Protein AF-A0A2R6NZJ2-F1 (afdb_monomer_lite)

Secondary structure (DSSP, 8-state):
----PPPPSSPPS-HHHHHHHHHHHHHHHHHHHHTS---S--TTTSHHHHHHHHHHHHHH-TT-----------GGG--PPPP-SGGG--TTTSHHHHHHHHHHHHHHS--SS--HHHHHHHHHHHHHHHHHHHHHHH----GGG-SSSSSHHHHHHHHHHHHHHHHHHHT-GGG---TT-HHHHHHHHHT-HHHHHHHHHHHHHHHHHHHHHHHHTS-HHHHTT--S----BTTB---STTTS---

Sequence (247 aa):
MARYLPHPSDLPSDLQAVRRELQDALVAGVERVHRHPSSKPGVYVRGTGALLMDWKLADLSSELKISPSTPSVNRAQFSLLEPSTSGRISFLETDVGTATLIIVEGLRSRSENVPEKAVALREQAAKVLRSALRVAINEEGKEEECEVLYGRAGLLYALLLLHAKVAAVSTDPTKGNVEDDPLVNAVIQLCSERHIDSLVHDIISRGKAGAQRYAHNLSAQERDITPPLMWSWHGKRYLGAAHGFGE

Radius of gyration: 21.33 Å; chains: 1; bounding box: 44×55×60 Å

Structure (mmCIF, N/CA/C/O backbone):
data_AF-A0A2R6NZJ2-F1
#
_entry.id   AF-A0A2R6NZJ2-F1
#
loop_
_atom_site.group_PDB
_atom_site.id
_atom_site.type_symbol
_atom_site.label_atom_id
_atom_site.label_alt_id
_atom_site.label_comp_id
_atom_site.label_asym_id
_atom_site.label_entity_id
_atom_site.label_seq_id
_atom_site.pdbx_PDB_ins_code
_atom_site.Cartn_x
_atom_site.Cartn_y
_atom_site.Cartn_z
_atom_site.occupancy
_atom_site.B_iso_or_equiv
_atom_site.auth_seq_id
_atom_site.auth_comp_id
_atom_site.auth_asym_id
_atom_site.auth_atom_id
_atom_site.pdbx_PDB_model_num
ATOM 1 N N . MET A 1 1 ? 7.960 -36.280 -8.667 1.00 40.44 1 MET A N 1
ATOM 2 C CA . MET A 1 1 ? 6.943 -35.655 -7.791 1.00 40.44 1 MET A CA 1
ATOM 3 C C . MET A 1 1 ? 6.239 -34.578 -8.603 1.00 40.44 1 MET A C 1
ATOM 5 O O . MET A 1 1 ? 6.874 -33.590 -8.950 1.00 40.44 1 MET A O 1
ATOM 9 N N . ALA A 1 2 ? 5.004 -34.834 -9.034 1.00 36.22 2 ALA A N 1
ATOM 10 C CA . ALA A 1 2 ? 4.275 -33.957 -9.949 1.00 36.22 2 ALA A CA 1
ATOM 11 C C . ALA A 1 2 ? 3.837 -32.663 -9.238 1.00 36.22 2 ALA A C 1
ATOM 13 O O . ALA A 1 2 ? 3.263 -32.719 -8.156 1.00 36.22 2 ALA A O 1
ATOM 14 N N . ARG A 1 3 ? 4.137 -31.506 -9.844 1.00 47.84 3 ARG A N 1
ATOM 15 C CA . ARG A 1 3 ? 3.820 -30.149 -9.352 1.00 47.84 3 ARG A CA 1
ATOM 16 C C . ARG A 1 3 ? 2.443 -29.651 -9.818 1.00 47.84 3 ARG A C 1
ATOM 18 O O . ARG A 1 3 ? 2.280 -28.463 -10.067 1.00 47.84 3 ARG A O 1
ATOM 25 N N . TYR A 1 4 ? 1.475 -30.541 -9.994 1.00 45.81 4 TYR A N 1
ATOM 26 C CA . TYR A 1 4 ? 0.144 -30.155 -10.455 1.00 45.81 4 TYR A CA 1
ATOM 27 C C . TYR A 1 4 ? -0.895 -30.647 -9.458 1.00 45.81 4 TYR A C 1
ATOM 29 O O . TYR A 1 4 ? -0.958 -31.839 -9.160 1.00 45.81 4 TYR A O 1
ATOM 37 N N . LEU A 1 5 ? -1.676 -29.705 -8.926 1.00 46.78 5 LEU A N 1
ATOM 38 C CA . LEU A 1 5 ? -2.913 -30.010 -8.220 1.00 46.78 5 LEU A CA 1
ATOM 39 C C . LEU A 1 5 ? -3.899 -30.534 -9.277 1.00 46.78 5 LEU A C 1
ATOM 41 O O . LEU A 1 5 ? -4.150 -29.824 -10.253 1.00 46.78 5 LEU A O 1
ATOM 45 N N . PRO A 1 6 ? -4.408 -31.771 -9.158 1.00 52.66 6 PRO A N 1
ATOM 46 C CA . PRO A 1 6 ? -5.414 -32.269 -10.083 1.00 52.66 6 PRO A CA 1
ATOM 47 C C . PRO A 1 6 ? -6.679 -31.416 -9.948 1.00 52.66 6 PRO A C 1
ATOM 49 O O . PRO A 1 6 ? -7.234 -31.293 -8.857 1.00 52.66 6 PRO A O 1
ATOM 52 N N . HIS A 1 7 ? -7.126 -30.825 -11.054 1.00 54.62 7 HIS A N 1
ATOM 53 C CA . HIS A 1 7 ? -8.427 -30.172 -11.124 1.00 54.62 7 HIS A CA 1
ATOM 54 C C . HIS A 1 7 ? -9.469 -31.213 -11.554 1.00 54.62 7 HIS A C 1
ATOM 56 O O . HIS A 1 7 ? -9.316 -31.783 -12.637 1.00 54.62 7 HIS A O 1
ATOM 62 N N . PRO A 1 8 ? -10.501 -31.500 -10.740 1.00 61.62 8 PRO A N 1
ATOM 63 C CA . PRO A 1 8 ? -11.632 -32.289 -11.208 1.00 61.62 8 PRO A CA 1
ATOM 64 C C . PRO A 1 8 ? -12.312 -31.558 -12.376 1.00 61.62 8 PRO A C 1
ATOM 66 O O . PRO A 1 8 ? -12.478 -30.340 -12.347 1.00 61.62 8 PRO A O 1
ATOM 69 N N . SER A 1 9 ? -12.656 -32.310 -13.421 1.00 62.75 9 SER A N 1
ATOM 70 C CA . SER A 1 9 ? -13.264 -31.804 -14.659 1.00 62.75 9 SER A CA 1
ATOM 71 C C . SER A 1 9 ? -14.752 -31.469 -14.525 1.00 62.75 9 SER A C 1
ATOM 73 O O . SER A 1 9 ? -15.298 -30.800 -15.399 1.00 62.75 9 SER A O 1
ATOM 75 N N . ASP A 1 10 ? -15.390 -31.889 -13.433 1.00 72.19 10 ASP A N 1
ATOM 76 C CA . ASP A 1 10 ? -16.809 -31.657 -13.189 1.00 72.19 10 ASP A CA 1
ATOM 77 C C . ASP A 1 10 ? -16.999 -30.475 -12.234 1.00 72.19 10 ASP A C 1
ATOM 79 O O . ASP A 1 10 ? -16.415 -30.421 -11.148 1.00 72.19 10 ASP A O 1
ATOM 83 N N . LEU A 1 11 ? -17.826 -29.509 -12.647 1.00 65.81 11 LEU A N 1
ATOM 84 C CA . LEU A 1 11 ? -18.222 -28.393 -11.793 1.00 65.81 11 LEU A CA 1
ATOM 85 C C . LEU A 1 11 ? -18.989 -28.934 -10.574 1.00 65.81 11 LEU A C 1
ATOM 87 O O . LEU A 1 11 ? -19.851 -29.801 -10.741 1.00 65.81 11 LEU A O 1
ATOM 91 N N . PRO A 1 12 ? -18.733 -28.422 -9.357 1.00 72.94 12 PRO A N 1
ATOM 92 C CA . PRO A 1 12 ? -19.439 -28.881 -8.171 1.00 72.94 12 PRO A CA 1
ATOM 93 C C . PRO A 1 12 ? -20.952 -28.700 -8.323 1.00 72.94 12 PRO A C 1
ATOM 95 O O . PRO A 1 12 ? -21.432 -27.589 -8.548 1.00 72.94 12 PRO A O 1
ATOM 98 N N . SER A 1 13 ? -21.710 -29.785 -8.171 1.00 79.62 13 SER A N 1
ATOM 99 C CA . SER A 1 13 ? -23.173 -29.757 -8.266 1.00 79.62 13 SER A CA 1
ATOM 100 C C . SER A 1 13 ? -23.842 -29.146 -7.029 1.00 79.62 13 SER A C 1
ATOM 102 O O . SER A 1 13 ? -24.976 -28.683 -7.114 1.00 79.62 13 SER A O 1
ATOM 104 N N . ASP A 1 14 ? -23.149 -29.127 -5.884 1.00 88.75 14 ASP A N 1
ATOM 105 C CA . ASP A 1 14 ? -23.625 -28.535 -4.631 1.00 88.75 14 ASP A CA 1
ATOM 106 C C . ASP A 1 14 ? -22.759 -27.330 -4.228 1.00 88.75 14 ASP A C 1
ATOM 108 O O . ASP A 1 14 ? -21.752 -27.443 -3.525 1.00 88.75 14 ASP A O 1
ATOM 112 N N . LEU A 1 15 ? -23.185 -26.142 -4.656 1.00 89.81 15 LEU A N 1
ATOM 113 C CA . LEU A 1 15 ? -22.531 -24.881 -4.299 1.00 89.81 15 LEU A CA 1
ATOM 114 C C . LEU A 1 15 ? -22.597 -24.578 -2.793 1.00 89.81 15 LEU A C 1
ATOM 116 O O . LEU A 1 15 ? -21.747 -23.845 -2.288 1.00 89.81 15 LEU A O 1
ATOM 120 N N . GLN A 1 16 ? -23.573 -25.128 -2.058 1.00 88.81 16 GLN A N 1
ATOM 121 C CA . GLN A 1 16 ? -23.653 -24.946 -0.606 1.00 88.81 16 GLN A CA 1
ATOM 122 C C . GLN A 1 16 ? -22.608 -25.795 0.116 1.00 88.81 16 GLN A C 1
ATOM 124 O O . GLN A 1 16 ? -22.000 -25.317 1.073 1.00 88.81 16 GLN A O 1
ATOM 129 N N . ALA A 1 17 ? -22.358 -27.021 -0.350 1.00 88.00 17 ALA A N 1
ATOM 130 C CA . ALA A 1 17 ? -21.251 -27.834 0.149 1.00 88.00 17 ALA A CA 1
ATOM 131 C C . ALA A 1 17 ? -19.901 -27.150 -0.098 1.00 88.00 17 ALA A C 1
ATOM 133 O O . ALA A 1 17 ? -19.152 -26.953 0.856 1.00 88.00 17 ALA A O 1
ATOM 134 N N . VAL A 1 18 ? -19.647 -26.673 -1.323 1.00 88.56 18 VAL A N 1
ATOM 135 C CA . VAL A 1 18 ? -18.414 -25.928 -1.650 1.00 88.56 18 VAL A CA 1
ATOM 136 C C . VAL A 1 18 ? -18.261 -24.686 -0.779 1.00 88.56 18 VAL A C 1
ATOM 138 O O . VAL A 1 18 ? -17.179 -24.417 -0.262 1.00 88.56 18 VAL A O 1
ATOM 141 N N . ARG A 1 19 ? -19.342 -23.922 -0.572 1.00 87.44 19 ARG A N 1
ATOM 142 C CA . ARG A 1 19 ? -19.309 -22.746 0.304 1.00 87.44 19 ARG A CA 1
ATOM 143 C C . ARG A 1 19 ? -18.901 -23.115 1.731 1.00 87.44 19 ARG A C 1
ATOM 145 O O . ARG A 1 19 ? -18.068 -22.413 2.297 1.00 87.44 19 ARG A O 1
ATOM 152 N N . ARG A 1 20 ? -19.457 -24.192 2.299 1.00 87.31 20 ARG A N 1
ATOM 153 C CA . ARG A 1 20 ? -19.086 -24.668 3.644 1.00 87.31 20 ARG A CA 1
ATOM 154 C C . ARG A 1 20 ? -17.623 -25.097 3.706 1.00 87.31 20 ARG A C 1
ATOM 156 O O . ARG A 1 20 ? -16.914 -24.647 4.593 1.00 87.31 20 ARG A O 1
ATOM 163 N N . GLU A 1 21 ? -17.149 -25.868 2.730 1.00 89.19 21 GLU A N 1
ATOM 164 C CA . GLU A 1 21 ? -15.744 -26.292 2.667 1.00 89.19 21 GLU A CA 1
ATOM 165 C C . GLU A 1 21 ? -14.781 -25.100 2.588 1.00 89.19 21 GLU A C 1
ATOM 167 O O . GLU A 1 21 ? -13.761 -25.076 3.277 1.00 89.19 21 GLU A O 1
ATOM 172 N N . LEU A 1 22 ? -15.119 -24.076 1.796 1.00 88.19 22 LEU A N 1
ATOM 173 C CA . LEU A 1 22 ? -14.339 -22.839 1.722 1.00 88.19 22 LEU A CA 1
ATOM 174 C C . LEU A 1 22 ? -14.340 -22.078 3.053 1.00 88.19 22 LEU A C 1
ATOM 176 O O . LEU A 1 22 ? -13.300 -21.556 3.454 1.00 88.19 22 LEU A O 1
ATOM 180 N N . GLN A 1 23 ? -15.482 -22.016 3.743 1.00 87.94 23 GLN A N 1
ATOM 181 C CA . GLN A 1 23 ? -15.582 -21.391 5.064 1.00 87.94 23 GLN A CA 1
ATOM 182 C C . GLN A 1 23 ? -14.753 -22.151 6.108 1.00 87.94 23 GLN A C 1
ATOM 184 O O . GLN A 1 23 ? -13.976 -21.525 6.826 1.00 87.94 23 GLN A O 1
ATOM 189 N N . ASP A 1 24 ? -14.847 -23.480 6.149 1.00 87.75 24 ASP A N 1
ATOM 190 C CA . ASP A 1 24 ? -14.086 -24.324 7.076 1.00 87.75 24 ASP A CA 1
ATOM 191 C C . ASP A 1 24 ? -12.575 -24.213 6.820 1.00 87.75 24 ASP A C 1
ATOM 193 O O . ASP A 1 24 ? -11.784 -24.047 7.754 1.00 87.75 24 ASP A O 1
ATOM 197 N N . ALA A 1 25 ? -12.160 -24.228 5.549 1.00 90.81 25 ALA A N 1
ATOM 198 C CA . ALA A 1 25 ? -10.765 -24.036 5.162 1.00 90.81 25 ALA A CA 1
ATOM 199 C C . ALA A 1 25 ? -10.244 -22.642 5.548 1.00 90.81 25 ALA A C 1
ATOM 201 O O . ALA A 1 25 ? -9.113 -22.521 6.032 1.00 90.81 25 ALA A O 1
ATOM 202 N N . LEU A 1 26 ? -11.062 -21.598 5.370 1.00 89.12 26 LEU A N 1
ATOM 203 C CA . LEU A 1 26 ? -10.735 -20.235 5.781 1.00 89.12 26 LEU A CA 1
ATOM 204 C C . LEU A 1 26 ? -10.541 -20.150 7.299 1.00 89.12 26 LEU A C 1
ATOM 206 O O . LEU A 1 26 ? -9.502 -19.665 7.743 1.00 89.12 26 LEU A O 1
ATOM 210 N N . VAL A 1 27 ? -11.487 -20.672 8.088 1.00 87.38 27 VAL A N 1
ATOM 211 C CA . VAL A 1 27 ? -11.398 -20.698 9.560 1.00 87.38 27 VAL A CA 1
ATOM 212 C C . VAL A 1 27 ? -10.136 -21.437 10.010 1.00 87.38 27 VAL A C 1
ATOM 214 O O . VAL A 1 27 ? -9.333 -20.881 10.760 1.00 87.38 27 VAL A O 1
ATOM 217 N N . ALA A 1 28 ? -9.883 -22.637 9.480 1.00 89.19 28 ALA A N 1
ATOM 218 C CA . ALA A 1 28 ? -8.696 -23.421 9.822 1.00 89.19 28 ALA A CA 1
ATOM 219 C C . ALA A 1 28 ? -7.376 -22.715 9.445 1.00 89.19 28 ALA A C 1
ATOM 221 O O . ALA A 1 28 ? -6.354 -22.866 10.129 1.00 89.19 28 ALA A O 1
ATOM 222 N N . GLY A 1 29 ? -7.373 -21.950 8.348 1.00 89.88 29 GLY A N 1
ATOM 223 C CA . GLY A 1 29 ? -6.245 -21.118 7.932 1.00 89.88 29 GLY A CA 1
ATOM 224 C C . GLY A 1 29 ? -5.974 -19.976 8.912 1.00 89.88 29 GLY A C 1
ATOM 225 O O . GLY A 1 29 ? -4.836 -19.793 9.347 1.00 89.88 29 GLY A O 1
ATOM 226 N N . VAL A 1 30 ? -7.022 -19.262 9.316 1.00 88.69 30 VAL A N 1
ATOM 227 C CA . VAL A 1 30 ? -6.955 -18.143 10.269 1.00 88.69 30 VAL A CA 1
ATOM 228 C C . VAL A 1 30 ? -6.463 -18.610 11.637 1.00 88.69 30 VAL A C 1
ATOM 230 O O . VAL A 1 30 ? -5.495 -18.064 12.168 1.00 88.69 30 VAL A O 1
ATOM 233 N N . GLU A 1 31 ? -7.023 -19.700 12.161 1.00 87.38 31 GLU A N 1
ATOM 234 C CA . GLU A 1 31 ? -6.585 -20.287 13.431 1.00 87.38 31 GLU A CA 1
ATOM 235 C C . GLU A 1 31 ? -5.111 -20.721 13.398 1.00 87.38 31 GLU A C 1
ATOM 237 O O . GLU A 1 31 ? -4.400 -20.675 14.404 1.00 87.38 31 GLU A O 1
ATOM 242 N N . ARG A 1 32 ? -4.598 -21.141 12.234 1.00 88.44 32 ARG A N 1
ATOM 243 C CA . ARG A 1 32 ? -3.173 -21.464 12.069 1.00 88.44 32 ARG A CA 1
ATOM 244 C C . ARG A 1 32 ? -2.286 -20.227 12.187 1.00 88.44 32 ARG A C 1
ATOM 246 O O . ARG A 1 32 ? -1.220 -20.330 12.797 1.00 88.44 32 ARG A O 1
ATOM 253 N N . VAL A 1 33 ? -2.715 -19.094 11.629 1.00 87.31 33 VAL A N 1
ATOM 254 C CA . VAL A 1 33 ? -2.021 -17.804 11.763 1.00 87.31 33 VAL A CA 1
ATOM 255 C C . VAL A 1 33 ? -2.038 -17.355 13.224 1.00 87.31 33 VAL A C 1
ATOM 257 O O . VAL A 1 33 ? -0.986 -17.041 13.777 1.00 87.31 33 VAL A O 1
ATOM 260 N N . HIS A 1 34 ? -3.195 -17.416 13.891 1.00 85.88 34 HIS A N 1
ATOM 261 C CA . HIS A 1 34 ? -3.324 -17.025 15.301 1.00 85.88 34 HIS A CA 1
ATOM 262 C C . HIS A 1 34 ? -2.519 -17.906 16.262 1.00 85.88 34 HIS A C 1
ATOM 264 O O . HIS A 1 34 ? -2.053 -17.406 17.283 1.00 85.88 34 HIS A O 1
ATOM 270 N N . ARG A 1 35 ? -2.280 -19.184 15.932 1.00 86.44 35 ARG A N 1
ATOM 271 C CA . ARG A 1 35 ? -1.375 -20.063 16.701 1.00 86.44 35 ARG A CA 1
ATOM 272 C C . ARG A 1 35 ? 0.098 -19.651 16.645 1.00 86.44 35 ARG A C 1
ATOM 274 O O . ARG A 1 35 ? 0.864 -20.071 17.507 1.00 86.44 35 ARG A O 1
ATOM 281 N N . HIS A 1 36 ? 0.497 -18.841 15.665 1.00 84.69 36 HIS A N 1
ATOM 282 C CA . HIS A 1 36 ? 1.879 -18.394 15.481 1.00 84.69 36 HIS A CA 1
ATOM 283 C C . HIS A 1 36 ? 1.954 -16.859 15.452 1.00 84.69 36 HIS A C 1
ATOM 285 O O . HIS A 1 36 ? 2.337 -16.276 14.433 1.00 84.69 36 HIS A O 1
ATOM 291 N N . PRO A 1 37 ? 1.577 -16.175 16.550 1.00 80.94 37 PRO A N 1
ATOM 292 C CA . PRO A 1 37 ? 1.544 -14.723 16.567 1.00 80.94 37 PRO A CA 1
ATOM 293 C C . PRO A 1 37 ? 2.961 -14.154 16.423 1.00 80.94 37 PRO A C 1
ATOM 295 O O . PRO A 1 37 ? 3.900 -14.577 17.098 1.00 80.94 37 PRO A O 1
ATOM 298 N N . SER A 1 38 ? 3.113 -13.149 15.562 1.00 81.56 38 SER A N 1
ATOM 299 C CA . SER A 1 38 ? 4.353 -12.382 15.452 1.00 81.56 38 SER A CA 1
ATOM 300 C C . SER A 1 38 ? 4.284 -11.143 16.338 1.00 81.56 38 SER A C 1
ATOM 302 O O . SER A 1 38 ? 3.411 -10.297 16.160 1.00 81.56 38 SER A O 1
ATOM 304 N N . SER A 1 39 ? 5.272 -10.975 17.218 1.00 77.56 39 SER A N 1
ATOM 305 C CA . SER A 1 39 ? 5.471 -9.741 17.990 1.00 77.56 39 SER A CA 1
ATOM 306 C C . SER A 1 39 ? 6.108 -8.609 17.177 1.00 77.56 39 SER A C 1
ATOM 308 O O . SER A 1 39 ? 6.098 -7.456 17.600 1.00 77.56 39 SER A O 1
ATOM 310 N N . LYS A 1 40 ? 6.669 -8.917 16.001 1.00 81.88 40 LYS A N 1
ATOM 311 C CA . LYS A 1 40 ? 7.300 -7.920 15.130 1.00 81.88 40 LYS A CA 1
ATOM 312 C C . LYS A 1 40 ? 6.256 -7.187 14.273 1.00 81.88 40 LYS A C 1
ATOM 314 O O . LYS A 1 40 ? 5.334 -7.846 13.779 1.00 81.88 40 LYS A O 1
ATOM 319 N N . PRO A 1 41 ? 6.427 -5.874 14.031 1.00 83.81 41 PRO A N 1
ATOM 320 C CA . PRO A 1 41 ? 5.626 -5.140 13.057 1.00 83.81 41 PRO A CA 1
ATOM 321 C C . PRO A 1 41 ? 6.006 -5.553 11.626 1.00 83.81 41 PRO A C 1
ATOM 323 O O . PRO A 1 41 ? 7.160 -5.913 11.363 1.00 83.81 41 PRO A O 1
ATOM 326 N N . GLY A 1 42 ? 5.028 -5.526 10.721 1.00 88.50 42 GLY A N 1
ATOM 327 C CA . GLY A 1 42 ? 5.166 -5.796 9.286 1.00 88.50 42 GLY A CA 1
ATOM 328 C C . GLY A 1 42 ? 3.920 -6.468 8.702 1.00 88.50 42 GLY A C 1
ATOM 329 O O . GLY A 1 42 ? 3.295 -7.314 9.349 1.00 88.50 42 GLY A O 1
ATOM 330 N N . VAL A 1 43 ? 3.555 -6.089 7.478 1.00 92.44 43 VAL A N 1
ATOM 331 C CA . VAL A 1 43 ? 2.307 -6.552 6.861 1.00 92.44 43 VAL A CA 1
ATOM 332 C C . VAL A 1 43 ? 2.488 -7.885 6.145 1.00 92.44 43 VAL A C 1
ATOM 334 O O . VAL A 1 43 ? 1.643 -8.759 6.286 1.00 92.44 43 VAL A O 1
ATOM 337 N N . TYR A 1 44 ? 3.590 -8.078 5.421 1.00 90.81 44 TYR A N 1
ATOM 338 C CA . TYR A 1 44 ? 3.747 -9.236 4.540 1.00 90.81 44 TYR A CA 1
ATOM 339 C C . TYR A 1 44 ? 3.767 -10.586 5.279 1.00 90.81 44 TYR A C 1
ATOM 341 O O . TYR A 1 44 ? 3.076 -11.520 4.886 1.00 90.81 44 TYR A O 1
ATOM 349 N N . VAL A 1 45 ? 4.532 -10.690 6.372 1.00 85.31 45 VAL A N 1
ATOM 350 C CA . VAL A 1 45 ? 4.717 -11.956 7.121 1.00 85.31 45 VAL A CA 1
ATOM 351 C C . VAL A 1 45 ? 4.654 -11.793 8.641 1.00 85.31 45 VAL A C 1
ATOM 353 O O . VAL A 1 45 ? 5.108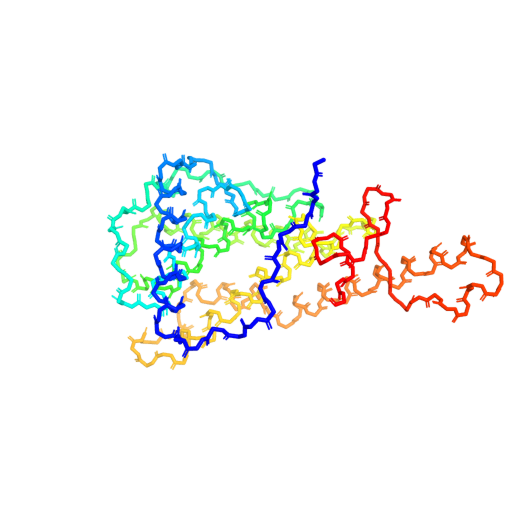 -12.667 9.378 1.00 85.31 45 VAL A O 1
ATOM 356 N N . ARG A 1 46 ? 4.175 -10.649 9.147 1.00 86.19 46 ARG A N 1
ATOM 357 C CA . ARG A 1 46 ? 4.286 -10.309 10.577 1.00 86.19 46 ARG A CA 1
ATOM 358 C C . ARG A 1 46 ? 2.965 -9.828 11.182 1.00 86.19 46 ARG A C 1
ATOM 360 O O . ARG A 1 46 ? 1.893 -10.012 10.610 1.00 86.19 46 ARG A O 1
ATOM 367 N N . GLY A 1 47 ? 3.031 -9.278 12.397 1.00 83.62 47 GLY A N 1
ATOM 368 C CA . GLY A 1 47 ? 1.868 -9.096 13.268 1.00 83.62 47 GLY A CA 1
ATOM 369 C C . GLY A 1 47 ? 0.812 -8.144 12.708 1.00 83.62 47 GLY A C 1
ATOM 370 O O . GLY A 1 47 ? -0.378 -8.358 12.926 1.00 83.62 47 GLY A O 1
ATOM 371 N N . THR A 1 48 ? 1.205 -7.125 11.939 1.00 87.62 48 THR A N 1
ATOM 372 C CA . THR A 1 48 ? 0.233 -6.224 11.304 1.00 87.62 48 THR A CA 1
ATOM 373 C C . THR A 1 48 ? -0.472 -6.843 10.099 1.00 87.62 48 THR A C 1
ATOM 375 O O . THR A 1 48 ? -1.597 -6.447 9.803 1.00 87.62 48 THR A O 1
ATOM 378 N N . GLY A 1 49 ? 0.115 -7.859 9.461 1.00 90.19 49 GLY A N 1
ATOM 379 C CA . GLY A 1 49 ? -0.564 -8.673 8.449 1.00 90.19 49 GLY A CA 1
ATOM 380 C C . GLY A 1 49 ? -1.724 -9.476 9.029 1.00 90.19 49 GLY A C 1
ATOM 381 O O . GLY A 1 49 ? -2.825 -9.455 8.482 1.00 90.19 49 GLY A O 1
ATOM 382 N N . ALA A 1 50 ? -1.503 -10.109 10.185 1.00 87.62 50 ALA A N 1
ATOM 383 C CA . ALA A 1 50 ? -2.555 -10.827 10.908 1.00 87.62 50 ALA A CA 1
ATOM 384 C C . ALA A 1 50 ? -3.703 -9.888 11.319 1.00 87.62 50 ALA A C 1
ATOM 386 O O . ALA A 1 50 ? -4.867 -10.221 11.137 1.00 87.62 50 ALA A O 1
ATOM 387 N N . LEU A 1 51 ? -3.382 -8.670 11.767 1.00 85.25 51 LEU A N 1
ATOM 388 C CA . LEU A 1 51 ? -4.395 -7.658 12.067 1.00 85.25 51 LEU A CA 1
ATOM 389 C C . LEU A 1 51 ? -5.237 -7.276 10.838 1.00 85.25 51 LEU A C 1
ATOM 391 O O . LEU A 1 51 ? -6.459 -7.175 10.929 1.00 85.25 51 LEU A O 1
ATOM 395 N N . LEU A 1 52 ? -4.592 -7.045 9.691 1.00 89.50 52 LEU A N 1
ATOM 396 C CA . LEU A 1 52 ? -5.299 -6.722 8.452 1.00 89.50 52 LEU A CA 1
ATOM 397 C C . LEU A 1 52 ? -6.205 -7.881 8.011 1.00 89.50 52 LEU A C 1
ATOM 399 O O . LEU A 1 52 ? -7.327 -7.636 7.571 1.00 89.50 52 LEU A O 1
ATOM 403 N N . MET A 1 53 ? -5.735 -9.123 8.150 1.00 89.88 53 MET A N 1
ATOM 404 C CA . MET A 1 53 ? -6.535 -10.324 7.907 1.00 89.88 53 MET A CA 1
ATOM 405 C C . MET A 1 53 ? -7.786 -10.334 8.797 1.00 89.88 53 MET A C 1
ATOM 407 O O . MET A 1 53 ? -8.890 -10.459 8.272 1.00 89.88 53 MET A O 1
ATOM 411 N N . ASP A 1 54 ? -7.635 -10.114 10.106 1.00 85.69 54 ASP A N 1
ATOM 412 C CA . ASP A 1 54 ? -8.754 -10.091 11.058 1.00 85.69 54 ASP A CA 1
ATOM 413 C C . ASP A 1 54 ? -9.793 -9.018 10.705 1.00 85.69 54 ASP A C 1
ATOM 415 O O . ASP A 1 54 ? -10.996 -9.277 10.728 1.00 85.69 54 ASP A O 1
ATOM 419 N N . TRP A 1 55 ? -9.352 -7.822 10.300 1.00 85.81 55 TRP A N 1
ATOM 420 C CA . TRP A 1 55 ? -10.263 -6.773 9.833 1.00 85.81 55 TRP A CA 1
ATOM 421 C C . TRP A 1 55 ? -11.035 -7.174 8.582 1.00 85.81 55 TRP A C 1
ATOM 423 O O . TRP A 1 55 ? -12.231 -6.911 8.490 1.00 85.81 55 TRP A O 1
ATOM 433 N N . LYS A 1 56 ? -10.369 -7.809 7.614 1.00 87.25 56 LYS A N 1
ATOM 434 C CA . LYS A 1 56 ? -11.027 -8.262 6.384 1.00 87.25 56 LYS A CA 1
ATOM 435 C C . LYS A 1 56 ? -12.039 -9.364 6.655 1.00 87.25 56 LYS A C 1
ATOM 437 O O . LYS A 1 56 ? -13.089 -9.372 6.027 1.00 87.25 56 LYS A O 1
ATOM 442 N N . LEU A 1 57 ? -11.756 -10.250 7.603 1.00 85.38 57 LEU A N 1
ATOM 443 C CA . LEU A 1 57 ? -12.689 -11.294 8.019 1.00 85.38 57 LEU A CA 1
ATOM 444 C C . LEU A 1 57 ? -13.915 -10.707 8.715 1.00 85.38 57 LEU A C 1
ATOM 446 O O . LEU A 1 57 ? -15.034 -11.094 8.386 1.00 85.38 57 LEU A O 1
ATOM 450 N N . ALA A 1 58 ? -13.710 -9.729 9.602 1.00 80.88 58 ALA A N 1
ATOM 451 C CA . ALA A 1 58 ? -14.800 -9.013 10.256 1.00 80.88 58 ALA A CA 1
ATOM 452 C C . ALA A 1 58 ? -15.706 -8.278 9.250 1.00 80.88 58 ALA A C 1
ATOM 454 O O . ALA A 1 58 ? -16.919 -8.249 9.437 1.00 80.88 58 ALA A O 1
ATOM 455 N N . ASP A 1 59 ? -15.132 -7.724 8.175 1.00 79.50 59 ASP A N 1
ATOM 456 C CA . ASP A 1 59 ? -15.891 -7.059 7.108 1.00 79.50 59 ASP A CA 1
ATOM 457 C C . ASP A 1 59 ? -16.629 -8.073 6.183 1.00 79.50 59 ASP A C 1
ATOM 459 O O . ASP A 1 59 ? -17.612 -7.704 5.544 1.00 79.50 59 ASP A O 1
ATOM 463 N N . LEU A 1 60 ? -16.175 -9.335 6.079 1.00 78.75 60 LEU A N 1
ATOM 464 C CA . LEU A 1 60 ? -16.700 -10.327 5.120 1.00 78.75 60 LEU A CA 1
ATOM 465 C C . LEU A 1 60 ? -17.935 -11.095 5.602 1.00 78.75 60 LEU A C 1
ATOM 467 O O . LEU A 1 60 ? -18.798 -11.410 4.783 1.00 78.75 60 LEU A O 1
ATOM 471 N N . SER A 1 61 ? -18.025 -11.456 6.884 1.00 68.00 61 SER A N 1
ATOM 472 C CA . SER A 1 61 ? -19.226 -12.114 7.411 1.00 68.00 61 SER A CA 1
ATOM 473 C C . SER A 1 61 ? -19.230 -12.176 8.934 1.00 68.00 61 SER A C 1
ATOM 475 O O . SER A 1 61 ? -18.302 -12.702 9.545 1.00 68.00 61 SER A O 1
ATOM 477 N N . SER A 1 62 ? -20.338 -11.745 9.540 1.00 66.00 62 SER A N 1
ATOM 478 C CA . SER A 1 62 ? -20.645 -11.992 10.953 1.00 66.00 62 SER A CA 1
ATOM 479 C C . SER A 1 62 ? -20.965 -13.464 11.256 1.00 66.00 62 SER A C 1
ATOM 481 O O . SER A 1 62 ? -21.011 -13.852 12.421 1.00 66.00 62 SER A O 1
ATOM 483 N N . GLU A 1 63 ? -21.184 -14.292 10.227 1.00 65.94 63 GLU A N 1
ATOM 484 C CA . GLU A 1 63 ? -21.500 -15.723 10.351 1.00 65.94 63 GLU A CA 1
ATOM 485 C C . GLU A 1 63 ? -20.249 -16.596 10.510 1.00 65.94 63 GLU A C 1
ATOM 487 O O . GLU A 1 63 ? -20.355 -17.751 10.934 1.00 65.94 63 GLU A O 1
ATOM 492 N N . LEU A 1 64 ? -19.063 -16.074 10.173 1.00 68.38 64 LEU A N 1
ATOM 493 C CA . LEU A 1 64 ? -17.810 -16.782 10.408 1.00 68.38 64 LEU A CA 1
ATOM 494 C C . LEU A 1 64 ? -17.576 -16.848 11.919 1.00 68.38 64 LEU A C 1
ATOM 496 O O . LEU A 1 64 ? -17.169 -15.873 12.546 1.00 68.38 64 LEU A O 1
ATOM 500 N N . LYS A 1 65 ? -17.825 -18.024 12.505 1.00 65.38 65 LYS A N 1
ATOM 501 C CA . LYS A 1 65 ? -17.532 -18.344 13.911 1.00 65.38 65 LYS A CA 1
ATOM 502 C C . LYS A 1 65 ? -16.026 -18.502 14.130 1.00 65.38 65 LYS A C 1
ATOM 504 O O . LYS A 1 65 ? -15.554 -19.549 14.561 1.00 65.38 65 LYS A O 1
ATOM 509 N N . ILE A 1 66 ? -15.260 -17.472 13.800 1.00 64.25 66 ILE A N 1
ATOM 510 C CA . ILE A 1 66 ? -13.855 -17.395 14.170 1.00 64.25 66 ILE A CA 1
ATOM 511 C C . ILE A 1 66 ? -13.854 -17.062 15.656 1.00 64.25 66 ILE A C 1
ATOM 513 O O . ILE A 1 66 ? -14.447 -16.063 16.072 1.00 64.25 66 ILE A O 1
ATOM 517 N N . SER A 1 67 ? -13.246 -17.928 16.470 1.00 56.16 67 SER A N 1
ATOM 518 C CA . SER A 1 67 ? -13.070 -17.624 17.889 1.00 56.16 67 SER A CA 1
ATOM 519 C C . SER A 1 67 ? -12.420 -16.244 17.999 1.00 56.16 67 SER A C 1
ATOM 521 O O . SER A 1 67 ? -11.447 -15.998 17.285 1.00 56.16 67 SER A O 1
ATOM 523 N N . PRO A 1 68 ? -12.921 -15.333 18.849 1.00 52.06 68 PRO A N 1
ATOM 524 C CA . PRO A 1 68 ? -12.290 -14.043 19.067 1.00 52.06 68 PRO A CA 1
ATOM 525 C C . PRO A 1 68 ? -10.989 -14.261 19.847 1.00 52.06 68 PRO A C 1
ATOM 527 O O . PRO A 1 68 ? -10.875 -13.920 21.020 1.00 52.06 68 PRO A O 1
ATOM 530 N N . SER A 1 69 ? -9.977 -14.848 19.212 1.00 48.75 69 SER A N 1
ATOM 531 C CA . SER A 1 69 ? -8.597 -14.649 19.610 1.00 48.75 69 SER A CA 1
ATOM 532 C C . SER A 1 69 ? -8.281 -13.214 19.238 1.00 48.75 69 SER A C 1
ATOM 534 O O . SER A 1 69 ? -7.852 -12.917 18.129 1.00 48.75 69 SER A O 1
ATOM 536 N N . THR A 1 70 ? -8.562 -12.307 20.175 1.00 46.81 70 THR A N 1
ATOM 537 C CA . THR A 1 70 ? -8.019 -10.949 20.181 1.00 46.81 70 THR A CA 1
ATOM 538 C C . THR A 1 70 ? -6.583 -11.006 19.670 1.00 46.81 70 THR A C 1
ATOM 540 O O . THR A 1 70 ? -5.772 -11.695 20.303 1.00 46.81 70 THR A O 1
ATOM 543 N N . PRO A 1 71 ? -6.237 -10.335 18.558 1.00 51.09 71 PRO A N 1
ATOM 5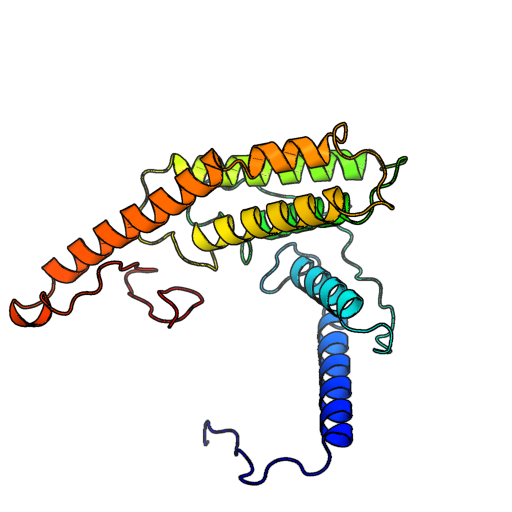44 C CA . PRO A 1 71 ? -4.860 -10.312 18.117 1.00 51.09 71 PRO A CA 1
ATOM 545 C C . PRO A 1 71 ? -4.044 -9.676 19.242 1.00 51.09 71 PRO A C 1
ATOM 547 O O . PRO A 1 71 ? -4.191 -8.497 19.562 1.00 51.09 71 PRO A O 1
ATOM 550 N N . SER A 1 72 ? -3.176 -10.486 19.847 1.00 49.69 72 SER A N 1
ATOM 551 C CA . SER A 1 72 ? -2.233 -10.175 20.931 1.00 49.69 72 SER A CA 1
ATOM 552 C C . SER A 1 72 ? -1.132 -9.197 20.510 1.00 49.69 72 SER A C 1
ATOM 554 O O . SER A 1 72 ? -0.103 -9.051 21.172 1.00 49.69 72 SER A O 1
ATOM 556 N N . VAL A 1 73 ? -1.344 -8.503 19.395 1.00 59.06 73 VAL A N 1
ATOM 557 C CA . VAL A 1 73 ? -0.447 -7.494 18.880 1.00 59.06 73 VAL A CA 1
ATOM 558 C C . VAL A 1 73 ? -0.639 -6.246 19.728 1.00 59.06 73 VAL A C 1
ATOM 560 O O . VAL A 1 73 ? -1.476 -5.389 19.443 1.00 59.06 73 VAL A O 1
ATOM 563 N N . ASN A 1 74 ? 0.145 -6.148 20.800 1.00 65.00 74 ASN A N 1
ATOM 564 C CA . ASN A 1 74 ? 0.245 -4.935 21.594 1.00 65.00 74 ASN A CA 1
ATOM 565 C C . ASN A 1 74 ? 0.951 -3.848 20.770 1.00 65.00 74 ASN A C 1
ATOM 567 O O . ASN A 1 74 ? 2.165 -3.660 20.839 1.00 65.00 74 ASN A O 1
ATOM 571 N N . ARG A 1 75 ? 0.165 -3.130 19.963 1.00 67.50 75 ARG A N 1
ATOM 572 C CA . ARG A 1 75 ? 0.649 -2.123 19.004 1.00 67.50 75 ARG A CA 1
ATOM 573 C C . ARG A 1 75 ? 1.393 -0.972 19.678 1.00 67.50 75 ARG A C 1
ATOM 575 O O . ARG A 1 75 ? 2.218 -0.333 19.040 1.00 67.50 75 ARG A O 1
ATOM 582 N N . ALA A 1 76 ? 1.146 -0.737 20.969 1.00 62.34 76 ALA A N 1
ATOM 583 C CA . ALA A 1 76 ? 1.857 0.268 21.756 1.00 62.34 76 ALA A CA 1
ATOM 584 C C . ALA A 1 76 ? 3.354 -0.052 21.944 1.00 62.34 76 ALA A C 1
ATOM 586 O O . ALA A 1 76 ? 4.100 0.802 22.410 1.00 62.34 76 ALA A O 1
ATOM 587 N N . GLN A 1 77 ? 3.797 -1.265 21.594 1.00 68.75 77 GLN A N 1
ATOM 588 C CA . GLN A 1 77 ? 5.206 -1.667 21.610 1.00 68.75 77 GLN A CA 1
ATOM 589 C C . GLN A 1 77 ? 5.894 -1.519 20.247 1.00 68.75 77 GLN A C 1
ATOM 591 O O . GLN A 1 77 ? 7.087 -1.796 20.131 1.00 68.75 77 GLN A O 1
ATOM 596 N N . PHE A 1 78 ? 5.172 -1.111 19.201 1.00 78.44 78 PHE A N 1
ATOM 597 C CA . PHE A 1 78 ? 5.771 -0.944 17.885 1.00 78.44 78 PHE A CA 1
ATOM 598 C C . PHE A 1 78 ? 6.677 0.282 17.851 1.00 78.44 78 PHE A C 1
ATOM 600 O O . PHE A 1 78 ? 6.235 1.410 18.044 1.00 78.44 78 PHE A O 1
ATOM 607 N N . SER A 1 79 ? 7.953 0.044 17.560 1.00 83.56 79 SER A N 1
ATOM 608 C CA . SER A 1 79 ? 8.882 1.093 17.162 1.00 83.56 79 SER A CA 1
ATOM 609 C C . SER A 1 79 ? 8.804 1.228 15.647 1.00 83.56 79 SER A C 1
ATOM 611 O O . SER A 1 79 ? 9.138 0.282 14.935 1.00 83.56 79 SER A O 1
ATOM 613 N N . LEU A 1 80 ? 8.304 2.368 15.172 1.00 89.62 80 LEU A N 1
ATOM 614 C CA . LEU A 1 80 ? 8.277 2.682 13.749 1.00 89.62 80 LEU A CA 1
ATOM 615 C C . LEU A 1 80 ? 9.529 3.468 13.372 1.00 89.62 80 LEU A C 1
ATOM 617 O O . LEU A 1 80 ? 9.832 4.493 13.995 1.00 89.62 80 LEU A O 1
ATOM 621 N N . LEU A 1 81 ? 10.215 3.012 12.332 1.00 91.38 81 LEU A N 1
ATOM 622 C CA . LEU A 1 81 ? 11.388 3.656 11.772 1.00 91.38 81 LEU A CA 1
ATOM 623 C C . LEU A 1 81 ? 11.007 4.438 10.519 1.00 91.38 81 LEU A C 1
ATOM 625 O O . LEU A 1 81 ? 10.269 3.973 9.649 1.00 91.38 81 LEU A O 1
ATOM 629 N N . GLU A 1 82 ? 11.529 5.655 10.421 1.00 93.06 82 GLU A N 1
ATOM 630 C CA . GLU A 1 82 ? 11.388 6.445 9.206 1.00 93.06 82 GLU A CA 1
ATOM 631 C C . GLU A 1 82 ? 12.272 5.858 8.100 1.00 93.06 82 GLU A C 1
ATOM 633 O O . GLU A 1 82 ? 13.432 5.515 8.355 1.00 93.06 82 GLU A O 1
ATOM 638 N N . PRO A 1 83 ? 11.761 5.753 6.865 1.00 91.19 83 PRO A N 1
ATOM 639 C CA . PRO A 1 83 ? 12.566 5.274 5.758 1.00 91.19 83 PRO A CA 1
ATOM 640 C C . PRO A 1 83 ? 13.654 6.289 5.408 1.00 91.19 83 PRO A C 1
ATOM 642 O O . PRO A 1 83 ? 13.423 7.500 5.381 1.00 91.19 83 PRO A O 1
ATOM 645 N N . SER A 1 84 ? 14.841 5.771 5.107 1.00 86.62 84 SER A N 1
ATOM 646 C CA . SER A 1 84 ? 16.001 6.549 4.664 1.00 86.62 84 SER A CA 1
ATOM 647 C C . SER A 1 84 ? 16.321 6.385 3.177 1.00 86.62 84 SER A C 1
ATOM 649 O O . SER A 1 84 ? 17.168 7.111 2.674 1.00 86.62 84 SER A O 1
ATOM 651 N N . THR A 1 85 ? 15.678 5.431 2.494 1.00 87.00 85 THR A N 1
ATOM 652 C CA . THR A 1 85 ? 15.929 5.079 1.084 1.00 87.00 85 THR A CA 1
ATOM 653 C C . THR A 1 85 ? 14.629 4.696 0.385 1.00 87.00 85 THR A C 1
ATOM 655 O O . THR A 1 85 ? 13.710 4.166 1.024 1.00 87.00 85 THR A O 1
ATOM 658 N N . SER A 1 86 ? 14.544 4.927 -0.925 1.00 82.75 86 SER A N 1
ATOM 659 C CA . SER A 1 86 ? 13.325 4.698 -1.701 1.00 82.75 86 SER A CA 1
ATOM 660 C C . SER A 1 86 ? 13.038 3.226 -2.014 1.00 82.75 86 SER A C 1
ATOM 662 O O . SER A 1 86 ? 11.935 2.896 -2.437 1.00 82.75 86 SER A O 1
ATOM 664 N N . GLY A 1 87 ? 13.960 2.319 -1.678 1.00 84.12 87 GLY A N 1
ATOM 665 C CA . GLY A 1 87 ? 13.743 0.869 -1.634 1.00 84.12 87 GLY A CA 1
ATOM 666 C C . GLY A 1 87 ? 13.183 0.354 -0.300 1.00 84.12 87 GLY A C 1
ATOM 667 O O . GLY A 1 87 ? 13.212 -0.848 -0.046 1.00 84.12 87 GLY A O 1
ATOM 668 N N . ARG A 1 88 ? 12.743 1.233 0.611 1.00 90.38 88 ARG A N 1
ATOM 669 C CA . ARG A 1 88 ? 12.176 0.862 1.923 1.00 90.38 88 ARG A CA 1
ATOM 670 C C . ARG A 1 88 ? 10.912 1.657 2.262 1.00 90.38 88 ARG A C 1
ATOM 672 O O . ARG A 1 88 ? 10.668 1.976 3.421 1.00 90.38 88 ARG A O 1
ATOM 679 N N . ILE A 1 89 ? 10.060 1.911 1.273 1.00 94.81 89 ILE A N 1
ATOM 680 C CA . ILE A 1 89 ? 8.864 2.766 1.410 1.00 94.81 89 ILE A CA 1
ATOM 681 C C . ILE A 1 89 ? 7.531 2.053 1.132 1.00 94.81 89 ILE A C 1
ATOM 683 O O . ILE A 1 89 ? 6.490 2.699 1.134 1.00 94.81 89 ILE A O 1
ATOM 687 N N . SER A 1 90 ? 7.528 0.743 0.898 1.00 95.50 90 SER A N 1
ATOM 688 C CA . SER A 1 90 ? 6.297 0.010 0.581 1.00 95.50 90 SER A CA 1
ATOM 689 C C . SER A 1 90 ? 5.440 -0.370 1.793 1.00 95.50 90 SER A C 1
ATOM 691 O O . SER A 1 90 ? 5.927 -0.697 2.872 1.00 95.50 90 SER A O 1
ATOM 693 N N . PHE A 1 91 ? 4.131 -0.452 1.561 1.00 97.25 91 PHE A N 1
ATOM 694 C CA . PHE A 1 91 ? 3.158 -1.040 2.470 1.00 97.25 91 PHE A CA 1
ATOM 695 C C . PHE A 1 91 ? 3.485 -2.464 2.965 1.00 97.25 91 PHE A C 1
ATOM 697 O O . PHE A 1 91 ? 3.164 -2.790 4.102 1.00 97.25 91 PHE A O 1
ATOM 704 N N . LEU A 1 92 ? 4.063 -3.357 2.158 1.00 94.56 92 LEU A N 1
ATOM 705 C CA . LEU A 1 92 ? 4.111 -4.780 2.532 1.00 94.56 92 LEU A CA 1
ATOM 706 C C . LEU A 1 92 ? 5.269 -5.119 3.481 1.00 94.56 92 LEU A C 1
ATOM 708 O O . LEU A 1 92 ? 5.047 -5.724 4.536 1.00 94.56 92 LEU A O 1
ATOM 712 N N . GLU A 1 93 ? 6.490 -4.722 3.127 1.00 92.62 93 GLU A N 1
ATOM 713 C CA . GLU A 1 93 ? 7.717 -5.156 3.817 1.00 92.62 93 GLU A CA 1
ATOM 714 C C . GLU A 1 93 ? 8.405 -4.056 4.639 1.00 92.62 93 GLU A C 1
ATOM 716 O O . GLU A 1 93 ? 9.555 -4.208 5.066 1.00 92.62 93 GLU A O 1
ATOM 721 N N . THR A 1 94 ? 7.736 -2.922 4.861 1.00 93.31 94 THR A N 1
ATOM 722 C CA . THR A 1 94 ? 8.325 -1.776 5.569 1.00 93.31 94 THR A CA 1
ATOM 723 C C . THR A 1 94 ? 7.378 -1.213 6.626 1.00 93.31 94 THR A C 1
ATOM 725 O O . THR A 1 94 ? 6.209 -1.600 6.731 1.00 93.31 94 THR A O 1
ATOM 728 N N . ASP A 1 95 ? 7.889 -0.293 7.445 1.00 94.81 95 ASP A N 1
ATOM 729 C CA . ASP A 1 95 ? 7.100 0.353 8.494 1.00 94.81 95 ASP A CA 1
ATOM 730 C C . ASP A 1 95 ? 5.985 1.247 7.940 1.00 94.81 95 ASP A C 1
ATOM 732 O O . ASP A 1 95 ? 5.062 1.581 8.683 1.00 94.81 95 ASP A O 1
ATOM 736 N N . VAL A 1 96 ? 5.995 1.549 6.634 1.00 96.88 96 VAL A N 1
ATOM 737 C CA . VAL A 1 96 ? 4.887 2.220 5.940 1.00 96.88 96 VAL A CA 1
ATOM 738 C C . VAL A 1 96 ? 3.590 1.434 6.101 1.00 96.88 96 VAL A C 1
ATOM 740 O O . VAL A 1 96 ? 2.574 2.026 6.446 1.00 96.88 96 VAL A O 1
ATOM 743 N N . GLY A 1 97 ? 3.611 0.107 5.964 1.00 96.12 97 GLY A N 1
ATOM 744 C CA . GLY A 1 97 ? 2.408 -0.709 6.149 1.00 96.12 97 GLY A CA 1
ATOM 745 C C . GLY A 1 97 ? 1.828 -0.640 7.549 1.00 96.12 97 GLY A C 1
ATOM 746 O O . GLY A 1 97 ? 0.633 -0.418 7.745 1.00 96.12 97 GLY A O 1
ATOM 747 N N . THR A 1 98 ? 2.700 -0.800 8.542 1.00 94.69 98 THR A N 1
ATOM 748 C CA . THR A 1 98 ? 2.325 -0.714 9.956 1.00 94.69 98 THR A CA 1
ATOM 749 C C . THR A 1 98 ? 1.788 0.681 10.286 1.00 94.69 98 THR A C 1
ATOM 751 O O . THR A 1 98 ? 0.731 0.790 10.908 1.00 94.69 98 THR A O 1
ATOM 754 N N . ALA A 1 99 ? 2.460 1.738 9.821 1.00 95.81 99 ALA A N 1
ATOM 755 C CA . ALA A 1 99 ? 2.025 3.121 9.984 1.00 95.81 99 ALA A CA 1
ATOM 756 C C . ALA A 1 99 ? 0.650 3.371 9.341 1.00 95.81 99 ALA A C 1
ATOM 758 O O . ALA A 1 99 ? -0.246 3.921 9.984 1.00 95.81 99 ALA A O 1
ATOM 759 N N . THR A 1 100 ? 0.439 2.901 8.110 1.00 97.25 100 THR A N 1
ATOM 760 C CA . THR A 1 100 ? -0.851 2.991 7.421 1.00 97.25 100 THR A CA 1
ATOM 761 C C . THR A 1 100 ? -1.958 2.323 8.224 1.00 97.25 100 THR A C 1
ATOM 763 O O . THR A 1 100 ? -3.000 2.936 8.444 1.00 97.25 100 THR A O 1
ATOM 766 N N . LEU A 1 101 ? -1.747 1.099 8.715 1.00 94.19 101 LEU A N 1
ATOM 767 C CA . LEU A 1 101 ? -2.775 0.385 9.475 1.00 94.19 101 LEU A CA 1
ATOM 768 C C . LEU A 1 101 ? -3.068 1.054 10.827 1.00 94.19 101 LEU A C 1
ATOM 770 O O . LEU A 1 101 ? -4.225 1.114 11.230 1.00 94.19 101 LEU A O 1
ATOM 774 N N . ILE A 1 102 ? -2.072 1.639 11.500 1.00 92.88 102 ILE A N 1
ATOM 775 C CA . ILE A 1 102 ? -2.298 2.445 12.714 1.00 92.88 102 ILE A CA 1
ATOM 776 C C . ILE A 1 102 ? -3.251 3.616 12.433 1.00 92.88 102 ILE A C 1
ATOM 778 O O . ILE A 1 102 ? -4.173 3.862 13.214 1.00 92.88 102 ILE A O 1
ATOM 782 N N . ILE A 1 103 ? -3.056 4.320 11.315 1.00 94.44 103 ILE A N 1
ATOM 783 C CA . ILE A 1 103 ? -3.926 5.432 10.914 1.00 94.44 103 ILE A CA 1
ATOM 784 C C . ILE A 1 103 ? -5.317 4.925 10.524 1.00 94.44 103 ILE A C 1
ATOM 786 O O . ILE A 1 103 ? -6.309 5.490 10.979 1.00 94.44 103 ILE A O 1
ATOM 790 N N . VAL A 1 104 ? -5.409 3.838 9.747 1.00 93.19 104 VAL A N 1
ATOM 791 C CA . VAL A 1 104 ? -6.693 3.219 9.374 1.00 93.19 104 VAL A CA 1
ATOM 792 C C . VAL A 1 104 ? -7.506 2.853 10.614 1.00 93.19 104 VAL A C 1
ATOM 794 O O . VAL A 1 104 ? -8.699 3.140 10.656 1.00 93.19 104 VAL A O 1
ATOM 797 N N . GLU A 1 105 ? -6.884 2.278 11.644 1.00 89.75 105 GLU A N 1
ATOM 798 C CA . GLU A 1 105 ? -7.576 2.003 12.907 1.00 89.75 105 GLU A CA 1
ATOM 799 C C . GLU A 1 105 ? -8.075 3.291 13.570 1.00 89.75 105 GLU A C 1
ATOM 801 O O . GLU A 1 105 ? -9.201 3.342 14.058 1.00 89.75 105 GLU A O 1
ATOM 806 N N . GLY A 1 106 ? -7.257 4.347 13.579 1.00 89.56 106 GLY A N 1
ATOM 807 C CA . GLY A 1 106 ? -7.665 5.645 14.115 1.00 89.56 106 GLY A CA 1
ATOM 808 C C . GLY A 1 106 ? -8.915 6.202 13.431 1.00 89.56 106 GLY A C 1
ATOM 809 O O . GLY A 1 106 ? -9.809 6.697 14.113 1.00 89.56 106 GLY A O 1
ATOM 810 N N . LEU A 1 107 ? -9.014 6.032 12.111 1.00 89.38 107 LEU A N 1
ATOM 811 C CA . LEU A 1 107 ? -10.191 6.397 11.318 1.00 89.38 107 LEU A CA 1
ATOM 812 C C . LEU A 1 107 ? -11.398 5.469 11.586 1.00 89.38 107 LEU A C 1
ATOM 814 O O . LEU A 1 107 ? -12.552 5.905 11.545 1.00 89.38 107 LEU A O 1
ATOM 818 N N . ARG A 1 108 ? -11.165 4.182 11.887 1.00 85.25 108 ARG A N 1
ATOM 819 C CA . ARG A 1 108 ? -12.226 3.212 12.223 1.00 85.25 108 ARG A CA 1
ATOM 820 C C . ARG A 1 108 ? -12.821 3.465 13.607 1.00 85.25 108 ARG A C 1
ATOM 822 O O . ARG A 1 108 ? -14.041 3.532 13.724 1.00 85.25 108 ARG A O 1
ATOM 829 N N . SER A 1 109 ? -11.984 3.658 14.618 1.00 80.06 109 SER A N 1
ATOM 830 C CA . SER A 1 109 ? -12.370 3.655 16.035 1.00 80.06 109 SER A CA 1
ATOM 831 C C . SER A 1 109 ? -12.521 5.060 16.626 1.00 80.06 109 SER A C 1
ATOM 833 O O . SER A 1 109 ? -12.161 5.250 17.787 1.00 80.06 109 SER A O 1
ATOM 835 N N . ARG A 1 110 ? -12.987 6.044 15.831 1.00 73.25 110 ARG A N 1
ATOM 836 C CA . ARG A 1 110 ? -13.174 7.451 16.249 1.00 73.25 110 ARG A CA 1
ATOM 837 C C . ARG A 1 110 ? -13.811 7.491 17.643 1.00 73.25 110 ARG A C 1
ATOM 839 O O . ARG A 1 110 ? -14.965 7.120 17.816 1.00 73.25 110 ARG A O 1
ATOM 846 N N . SER A 1 111 ? -13.002 7.864 18.627 1.00 72.12 111 SER A N 1
ATOM 847 C CA . SER A 1 111 ? -13.351 7.935 20.042 1.00 72.12 111 SER A CA 1
ATOM 848 C C . SER A 1 111 ? -12.966 9.325 20.505 1.00 72.12 111 SER A C 1
ATOM 850 O O . SER A 1 111 ? -11.864 9.773 20.198 1.00 72.12 111 SER A O 1
ATOM 852 N N . GLU A 1 112 ? -13.846 9.994 21.242 1.00 70.19 112 GLU A N 1
ATOM 853 C CA . GLU A 1 112 ? -13.556 11.307 21.829 1.00 70.19 112 GLU A CA 1
ATOM 854 C C . GLU A 1 112 ? -12.462 11.209 22.906 1.00 70.19 112 GLU A C 1
ATOM 856 O O . GLU A 1 112 ? -11.686 12.138 23.103 1.00 70.19 112 GLU A O 1
ATOM 861 N N . ASN A 1 113 ? -12.326 10.037 23.537 1.00 79.81 113 ASN A N 1
ATOM 862 C CA . ASN A 1 113 ? -11.336 9.759 24.574 1.00 79.81 113 ASN A CA 1
ATOM 863 C C . ASN A 1 113 ? -10.223 8.856 24.031 1.00 79.81 113 ASN A C 1
ATOM 865 O O . ASN A 1 113 ? -10.113 7.678 24.386 1.00 79.81 113 ASN A O 1
ATOM 869 N N . VAL A 1 114 ? -9.403 9.397 23.127 1.00 82.00 114 VAL A N 1
ATOM 870 C CA . VAL A 1 114 ? -8.210 8.698 22.630 1.00 82.00 114 VAL A CA 1
ATOM 871 C C . VAL A 1 114 ? -7.107 8.765 23.693 1.00 82.00 114 VAL A C 1
ATOM 873 O O . VAL A 1 114 ? -6.717 9.862 24.086 1.00 82.00 114 VAL A O 1
ATOM 876 N N . PRO A 1 115 ? -6.540 7.628 24.135 1.00 86.44 115 PRO A N 1
ATOM 877 C CA . PRO A 1 115 ? -5.388 7.647 25.029 1.00 86.44 115 PRO A CA 1
ATOM 878 C C . PRO A 1 115 ? -4.208 8.404 24.406 1.00 86.44 115 PRO A C 1
ATOM 880 O O . PRO A 1 115 ? -3.897 8.195 23.234 1.00 86.44 115 PRO A O 1
ATOM 883 N N . GLU A 1 116 ? -3.485 9.195 25.198 1.00 87.19 116 GLU A N 1
ATOM 884 C CA . GLU A 1 116 ? -2.323 9.985 24.748 1.00 87.19 116 GLU A CA 1
ATOM 885 C C . GLU A 1 116 ? -1.296 9.141 23.970 1.00 87.19 116 GLU A C 1
ATOM 887 O O . GLU A 1 116 ? -0.827 9.526 22.902 1.00 87.19 116 GLU A O 1
ATOM 892 N N . LYS A 1 117 ? -1.030 7.912 24.434 1.00 86.88 117 LYS A N 1
ATOM 893 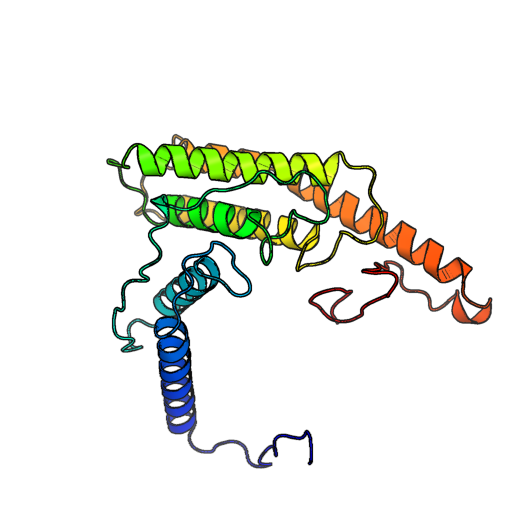C CA . LYS A 1 117 ? -0.143 6.960 23.741 1.00 86.88 117 LYS A CA 1
ATOM 894 C C . LYS A 1 117 ? -0.613 6.619 22.324 1.00 86.88 117 LYS A C 1
ATOM 896 O O . LYS A 1 117 ? 0.212 6.415 21.439 1.00 86.88 117 LYS A O 1
ATOM 901 N N . ALA A 1 118 ? -1.923 6.530 22.105 1.00 86.75 118 ALA A N 1
ATOM 902 C CA . ALA A 1 118 ? -2.483 6.262 20.786 1.00 86.75 118 ALA A CA 1
ATOM 903 C C . ALA A 1 118 ? -2.406 7.498 19.878 1.00 86.75 118 ALA A C 1
ATOM 905 O O . ALA A 1 118 ? -2.190 7.337 18.679 1.00 86.75 118 ALA A O 1
ATOM 906 N N . VAL A 1 119 ? -2.520 8.710 20.434 1.00 88.31 119 VAL A N 1
ATOM 907 C CA . VAL A 1 119 ? -2.270 9.962 19.697 1.00 88.31 119 VAL A CA 1
ATOM 908 C C . VAL A 1 119 ? -0.811 10.022 19.239 1.00 88.31 119 VAL A C 1
ATOM 910 O O . VAL A 1 119 ? -0.561 10.099 18.039 1.00 88.31 119 VAL A O 1
ATOM 913 N N . ALA A 1 120 ? 0.144 9.845 20.157 1.00 90.00 120 ALA A N 1
ATOM 914 C CA . ALA A 1 120 ? 1.575 9.861 19.843 1.00 90.00 120 ALA A CA 1
ATOM 915 C C . ALA A 1 120 ? 1.965 8.806 18.789 1.00 90.00 120 ALA A C 1
ATOM 917 O O . ALA A 1 120 ? 2.720 9.084 17.856 1.00 90.00 120 ALA A O 1
ATOM 918 N N . LEU A 1 121 ? 1.402 7.595 18.884 1.00 90.69 121 LEU A N 1
ATOM 919 C CA . LEU A 1 121 ? 1.643 6.538 17.901 1.00 90.69 121 LEU A CA 1
ATOM 920 C C . LEU A 1 121 ? 1.100 6.902 16.506 1.00 90.69 121 LEU A C 1
ATOM 922 O O . LEU A 1 121 ? 1.744 6.606 15.499 1.00 90.69 121 LEU A O 1
ATOM 926 N N . ARG A 1 122 ? -0.064 7.562 16.424 1.00 91.75 122 ARG A N 1
ATOM 927 C CA . ARG A 1 122 ? -0.629 8.049 15.151 1.00 91.75 122 ARG A CA 1
ATOM 928 C C . ARG A 1 122 ? 0.218 9.166 14.550 1.00 91.75 122 ARG A C 1
ATOM 930 O O . ARG A 1 122 ? 0.441 9.169 13.343 1.00 91.75 122 ARG A O 1
ATOM 937 N N . GLU A 1 123 ? 0.727 10.079 15.371 1.00 92.12 123 GLU A N 1
ATOM 938 C CA . GLU A 1 123 ? 1.636 11.136 14.920 1.00 92.12 123 GLU A CA 1
ATOM 939 C C . GLU A 1 123 ? 2.944 10.561 14.369 1.00 92.12 123 GLU A C 1
ATOM 941 O O . GLU A 1 123 ? 3.396 10.969 13.293 1.00 92.12 123 GLU A O 1
ATOM 946 N N . GLN A 1 124 ? 3.517 9.566 15.055 1.00 93.38 124 GLN A N 1
ATOM 947 C CA . GLN A 1 124 ? 4.694 8.841 14.579 1.00 93.38 124 GLN A CA 1
ATOM 948 C C . GLN A 1 124 ? 4.406 8.116 13.258 1.00 93.38 124 GLN A C 1
ATOM 950 O O . GLN A 1 124 ? 5.195 8.220 12.320 1.00 93.38 124 GLN A O 1
ATOM 955 N N . ALA A 1 125 ? 3.261 7.440 13.142 1.00 95.25 125 ALA A N 1
ATOM 956 C CA . ALA A 1 125 ? 2.838 6.798 11.900 1.00 95.25 125 ALA A CA 1
ATOM 957 C C . ALA A 1 125 ? 2.700 7.806 10.745 1.00 95.25 125 ALA A C 1
ATOM 959 O O . ALA A 1 125 ? 3.219 7.583 9.651 1.00 95.25 125 ALA A O 1
ATOM 960 N N . ALA A 1 126 ? 2.079 8.961 10.991 1.00 95.56 126 ALA A N 1
ATOM 961 C CA . ALA A 1 126 ? 1.971 10.020 9.992 1.00 95.56 126 ALA A CA 1
ATOM 962 C C . ALA A 1 126 ? 3.352 10.568 9.591 1.00 95.56 126 ALA A C 1
ATOM 964 O O . ALA A 1 126 ? 3.583 10.871 8.419 1.00 95.56 126 ALA A O 1
ATOM 965 N N . LYS A 1 127 ? 4.299 10.657 10.535 1.00 95.44 127 LYS A N 1
ATOM 966 C CA . LYS A 1 127 ? 5.685 11.054 10.253 1.00 95.44 127 LYS A CA 1
ATOM 967 C C . LYS A 1 127 ? 6.389 10.060 9.329 1.00 95.44 127 LYS A C 1
ATOM 969 O O . LYS A 1 127 ? 6.995 10.491 8.355 1.00 95.44 127 LYS A O 1
ATOM 974 N N . VAL A 1 128 ? 6.248 8.757 9.579 1.00 96.94 128 VAL A N 1
ATOM 975 C CA . VAL A 1 128 ? 6.805 7.693 8.723 1.00 96.94 128 VAL A CA 1
ATOM 976 C C . VAL A 1 128 ? 6.308 7.830 7.288 1.00 96.94 128 VAL A C 1
ATOM 978 O O . VAL A 1 128 ? 7.113 7.808 6.361 1.00 96.94 128 VAL A O 1
ATOM 981 N N . LEU A 1 129 ? 5.004 8.043 7.097 1.00 97.81 129 LEU A N 1
ATOM 982 C CA . LEU A 1 129 ? 4.412 8.198 5.766 1.00 97.81 129 LEU A CA 1
ATOM 983 C C . LEU A 1 129 ? 4.868 9.480 5.060 1.00 97.81 129 LEU A C 1
ATOM 985 O O . LEU A 1 129 ? 5.187 9.443 3.873 1.00 97.81 129 LEU A O 1
ATOM 989 N N . ARG A 1 130 ? 4.963 10.606 5.781 1.00 96.25 130 ARG A N 1
ATOM 990 C CA . ARG A 1 130 ? 5.525 11.850 5.225 1.00 96.25 130 ARG A CA 1
ATOM 991 C C . ARG A 1 130 ? 6.982 11.670 4.806 1.00 96.25 130 ARG A C 1
ATOM 993 O O . ARG A 1 130 ? 7.370 12.131 3.735 1.00 96.25 130 ARG A O 1
ATOM 1000 N N . SER A 1 131 ? 7.780 10.987 5.623 1.00 95.88 131 SER A N 1
ATOM 1001 C CA . SER A 1 131 ? 9.176 10.689 5.303 1.00 95.88 131 SER A CA 1
ATOM 1002 C C . SER A 1 131 ? 9.289 9.744 4.106 1.00 95.88 131 SER A C 1
ATOM 1004 O O . SER A 1 131 ? 10.09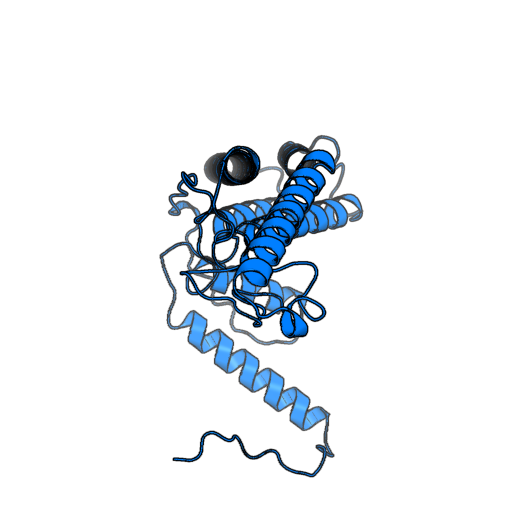8 10.013 3.222 1.00 95.88 131 SER A O 1
ATOM 1006 N N . ALA A 1 132 ? 8.431 8.724 4.007 1.00 96.25 132 ALA A N 1
ATOM 1007 C CA . ALA A 1 132 ? 8.354 7.832 2.849 1.00 96.25 132 ALA A CA 1
ATOM 1008 C C . ALA A 1 132 ? 8.053 8.593 1.556 1.00 96.25 132 ALA A C 1
ATOM 1010 O O . ALA A 1 132 ? 8.751 8.417 0.562 1.00 96.25 132 ALA A O 1
ATOM 1011 N N . LEU A 1 133 ? 7.064 9.488 1.588 1.00 95.12 133 LEU A N 1
ATOM 1012 C CA . LEU A 1 133 ? 6.696 10.318 0.445 1.00 95.12 133 LEU A CA 1
ATOM 1013 C C . LEU A 1 133 ? 7.823 11.277 0.043 1.00 95.12 133 LEU A C 1
ATOM 1015 O O . LEU A 1 133 ? 8.150 11.391 -1.136 1.00 95.12 133 LEU A O 1
ATOM 1019 N N . ARG A 1 134 ? 8.460 11.927 1.023 1.00 93.81 134 ARG A N 1
ATOM 1020 C CA . ARG A 1 134 ? 9.607 12.811 0.787 1.00 93.81 134 ARG A CA 1
ATOM 1021 C C . ARG A 1 134 ? 10.755 12.064 0.111 1.00 93.81 134 ARG A C 1
ATOM 1023 O O . ARG A 1 134 ? 11.330 12.578 -0.839 1.00 93.81 134 ARG A O 1
ATOM 1030 N N . VAL A 1 135 ? 11.083 10.873 0.604 1.00 92.50 135 VAL A N 1
ATOM 1031 C CA . VAL A 1 135 ? 12.132 10.015 0.039 1.00 92.50 135 VAL A CA 1
ATOM 1032 C C . VAL A 1 135 ? 11.749 9.560 -1.371 1.00 92.50 135 VAL A C 1
ATOM 1034 O O . VAL A 1 135 ? 12.555 9.672 -2.285 1.00 92.50 135 VAL A O 1
ATOM 1037 N N . ALA A 1 136 ? 10.500 9.143 -1.586 1.00 92.12 136 ALA A N 1
ATOM 1038 C CA . ALA A 1 136 ? 10.019 8.715 -2.897 1.00 92.12 136 ALA A CA 1
ATOM 1039 C C . ALA A 1 136 ? 10.167 9.803 -3.974 1.00 92.12 136 ALA A C 1
ATOM 1041 O O . ALA A 1 136 ? 10.617 9.498 -5.079 1.00 92.12 136 ALA A O 1
ATOM 1042 N N . ILE A 1 137 ? 9.808 11.048 -3.638 1.00 87.56 137 ILE A N 1
ATOM 1043 C CA . ILE A 1 137 ? 9.796 12.187 -4.569 1.00 87.56 137 ILE A CA 1
ATOM 1044 C C . ILE A 1 137 ? 11.192 12.793 -4.758 1.00 87.56 137 ILE A C 1
ATOM 1046 O O . ILE A 1 137 ? 11.541 13.173 -5.872 1.00 87.56 137 ILE A O 1
ATOM 1050 N N . ASN A 1 138 ? 11.985 12.913 -3.689 1.00 85.06 138 ASN A N 1
ATOM 1051 C CA . ASN A 1 138 ? 13.243 13.665 -3.733 1.00 85.06 138 ASN A CA 1
ATOM 1052 C C . ASN A 1 138 ? 14.473 12.802 -4.030 1.00 85.06 138 ASN A C 1
ATOM 1054 O O . ASN A 1 138 ? 15.527 13.352 -4.340 1.00 85.06 138 ASN A O 1
ATOM 1058 N N . GLU A 1 139 ? 14.391 11.478 -3.887 1.00 80.50 139 GLU A N 1
ATOM 1059 C CA . GLU A 1 139 ? 15.530 10.613 -4.175 1.00 80.50 139 GLU A CA 1
ATOM 1060 C C . GLU A 1 139 ? 15.697 10.426 -5.689 1.00 80.50 139 GLU A C 1
ATOM 1062 O O . GLU A 1 139 ? 14.875 9.800 -6.375 1.00 80.50 139 GLU A O 1
ATOM 1067 N N . GLU A 1 140 ? 16.811 10.948 -6.205 1.00 67.12 140 GLU A N 1
ATOM 1068 C CA . GLU A 1 140 ? 17.348 10.587 -7.514 1.00 67.12 140 GLU A CA 1
ATOM 1069 C C . GLU A 1 140 ? 17.740 9.105 -7.485 1.00 67.12 140 GLU A C 1
ATOM 1071 O O . GLU A 1 140 ? 18.840 8.714 -7.104 1.00 67.12 140 GLU A O 1
ATOM 1076 N N . GLY A 1 141 ? 16.771 8.255 -7.803 1.00 61.38 141 GLY A N 1
ATOM 1077 C CA . GLY A 1 141 ? 16.877 6.815 -7.597 1.00 61.38 141 GLY A CA 1
ATOM 1078 C C . GLY A 1 141 ? 17.017 6.036 -8.896 1.00 61.38 141 GLY A C 1
ATOM 1079 O O . GLY A 1 141 ? 16.710 6.524 -9.987 1.00 61.38 141 GLY A O 1
ATOM 1080 N N . LYS A 1 142 ? 17.388 4.767 -8.763 1.00 64.25 142 LYS A N 1
ATOM 1081 C CA . LYS A 1 142 ? 17.365 3.787 -9.852 1.00 64.25 142 LYS A CA 1
ATOM 1082 C C . LYS A 1 142 ? 15.917 3.428 -10.223 1.00 64.25 142 LYS A C 1
ATOM 1084 O O . LYS A 1 142 ? 14.970 3.684 -9.484 1.00 64.25 142 LYS A O 1
ATOM 1089 N N . GLU A 1 143 ? 15.745 2.805 -11.383 1.00 66.62 143 GLU A N 1
ATOM 1090 C CA . GLU A 1 143 ? 14.483 2.165 -11.804 1.00 66.62 143 GLU A CA 1
ATOM 1091 C C . GLU A 1 143 ? 14.019 1.071 -10.836 1.00 66.62 143 GLU A C 1
ATOM 1093 O O . GLU A 1 143 ? 12.828 0.786 -10.755 1.00 66.62 143 GLU A O 1
ATOM 1098 N N . GLU A 1 144 ? 14.963 0.515 -10.070 1.00 69.94 144 GLU A N 1
ATOM 1099 C CA . GLU A 1 144 ? 14.829 -0.711 -9.282 1.00 69.94 144 GLU A CA 1
ATOM 1100 C C . GLU A 1 144 ? 13.895 -0.639 -8.067 1.00 69.94 144 GLU A C 1
ATOM 1102 O O . GLU A 1 144 ? 13.765 -1.606 -7.324 1.00 69.94 144 GLU A O 1
ATOM 1107 N N . GLU A 1 145 ? 13.236 0.497 -7.853 1.00 84.00 145 GLU A N 1
ATOM 1108 C CA . GLU A 1 145 ? 12.562 0.829 -6.594 1.00 84.00 145 GLU A CA 1
ATOM 1109 C C . GLU A 1 145 ? 11.116 1.301 -6.818 1.00 84.00 145 GLU A C 1
ATOM 1111 O O . GLU A 1 145 ? 10.574 2.113 -6.062 1.00 84.00 145 GLU A O 1
ATOM 1116 N N . CYS A 1 146 ? 10.483 0.813 -7.888 1.00 90.44 146 CYS A N 1
ATOM 1117 C CA . CYS A 1 146 ? 9.079 1.099 -8.198 1.00 90.44 146 CYS A CA 1
ATOM 1118 C C . CYS A 1 146 ? 8.122 -0.057 -7.888 1.00 90.44 146 CYS A C 1
ATOM 1120 O O . CYS A 1 146 ? 6.920 0.137 -8.010 1.00 90.44 146 CYS A O 1
ATOM 1122 N N . GLU A 1 147 ? 8.617 -1.229 -7.488 1.00 90.19 147 GLU A N 1
ATOM 1123 C CA . GLU A 1 147 ? 7.780 -2.414 -7.289 1.00 90.19 147 GLU A CA 1
ATOM 1124 C C . GLU A 1 147 ? 6.937 -2.390 -5.998 1.00 90.19 147 GLU A C 1
ATOM 1126 O O . GLU A 1 147 ? 6.941 -1.419 -5.232 1.00 90.19 147 GLU A O 1
ATOM 1131 N N . VAL A 1 148 ? 6.130 -3.438 -5.804 1.00 92.31 148 VAL A N 1
ATOM 1132 C CA . VAL A 1 148 ? 5.069 -3.460 -4.794 1.00 92.31 148 VAL A CA 1
ATOM 1133 C C . VAL A 1 148 ? 5.586 -3.847 -3.412 1.00 92.31 148 VAL A C 1
ATOM 1135 O O . VAL A 1 148 ? 5.031 -3.354 -2.434 1.00 92.31 148 VAL A O 1
ATOM 1138 N N . LEU A 1 149 ? 6.615 -4.688 -3.261 1.00 90.88 149 LEU A N 1
ATOM 1139 C CA . LEU A 1 149 ? 7.012 -5.183 -1.933 1.00 90.88 149 LEU A CA 1
ATOM 1140 C C . LEU A 1 149 ? 7.817 -4.170 -1.113 1.00 90.88 149 LEU A C 1
ATOM 1142 O O . LEU A 1 149 ? 7.666 -4.121 0.106 1.00 90.88 149 LEU A O 1
ATOM 1146 N N . TYR A 1 150 ? 8.625 -3.340 -1.763 1.00 91.44 150 TYR A N 1
ATOM 1147 C CA . TYR A 1 150 ? 9.627 -2.456 -1.163 1.00 91.44 150 TYR A CA 1
ATOM 1148 C C . TYR A 1 150 ? 9.565 -1.012 -1.685 1.00 91.44 150 TYR A C 1
ATOM 1150 O O . TYR A 1 150 ? 9.900 -0.083 -0.943 1.00 91.44 150 TYR A O 1
ATOM 1158 N N . GLY A 1 151 ? 9.117 -0.826 -2.927 1.00 92.81 151 GLY A N 1
ATOM 1159 C CA . GLY A 1 151 ? 9.202 0.430 -3.662 1.00 92.81 151 GLY A CA 1
ATOM 1160 C C . GLY A 1 151 ? 7.946 1.305 -3.683 1.00 92.81 151 GLY A C 1
ATOM 1161 O O . GLY A 1 151 ? 7.034 1.220 -2.853 1.00 92.81 151 GLY A O 1
ATOM 1162 N N . ARG A 1 152 ? 7.938 2.204 -4.673 1.00 94.81 152 ARG A N 1
ATOM 1163 C CA . ARG A 1 152 ? 6.954 3.285 -4.848 1.00 94.81 152 ARG A CA 1
ATOM 1164 C C . ARG A 1 152 ? 5.534 2.803 -5.127 1.00 94.81 152 ARG A C 1
ATOM 1166 O O . ARG A 1 152 ? 4.606 3.441 -4.638 1.00 94.81 152 ARG A O 1
ATOM 1173 N N . ALA A 1 153 ? 5.332 1.696 -5.848 1.00 95.00 153 ALA A N 1
ATOM 1174 C CA . ALA A 1 153 ? 3.983 1.160 -6.055 1.00 95.00 153 ALA A CA 1
ATOM 1175 C C . ALA A 1 153 ? 3.355 0.700 -4.731 1.00 95.00 153 ALA A C 1
ATOM 1177 O O . ALA A 1 153 ? 2.175 0.944 -4.479 1.00 95.00 153 ALA A O 1
ATOM 1178 N N . GLY A 1 154 ? 4.159 0.116 -3.839 1.00 96.62 154 GLY A N 1
ATOM 1179 C CA . GLY A 1 154 ? 3.717 -0.221 -2.490 1.00 96.62 154 GLY A CA 1
ATOM 1180 C C . GLY A 1 154 ? 3.368 1.005 -1.640 1.00 96.62 154 GLY A C 1
ATOM 1181 O O . GLY A 1 154 ? 2.402 0.965 -0.878 1.00 96.62 154 GLY A O 1
ATOM 1182 N N . LEU A 1 155 ? 4.110 2.111 -1.783 1.00 97.44 155 LEU A N 1
ATOM 1183 C CA . LEU A 1 155 ? 3.761 3.387 -1.145 1.00 97.44 155 LEU A CA 1
ATOM 1184 C C . LEU A 1 155 ? 2.462 3.966 -1.723 1.00 97.44 155 LEU A C 1
ATOM 1186 O O . LEU A 1 155 ? 1.601 4.417 -0.971 1.00 97.44 155 LEU A O 1
ATOM 1190 N N . LEU A 1 156 ? 2.299 3.926 -3.047 1.00 97.69 156 LEU A N 1
ATOM 1191 C CA . LEU A 1 156 ? 1.092 4.399 -3.721 1.00 97.69 156 LEU A CA 1
ATOM 1192 C C . LEU A 1 156 ? -0.143 3.644 -3.219 1.00 97.69 156 LEU A C 1
ATOM 1194 O O . LEU A 1 156 ? -1.139 4.273 -2.867 1.00 97.69 156 LEU A O 1
ATOM 1198 N N . TYR A 1 157 ? -0.058 2.317 -3.092 1.00 98.00 157 TYR A N 1
ATOM 1199 C CA . TYR A 1 157 ? -1.121 1.517 -2.482 1.00 98.00 157 TYR A CA 1
ATOM 1200 C C . TYR A 1 157 ? -1.467 2.000 -1.063 1.00 98.00 157 TYR A C 1
ATOM 1202 O O . TYR A 1 157 ? -2.644 2.143 -0.730 1.00 98.00 157 TYR A O 1
ATOM 1210 N N . ALA A 1 158 ? -0.460 2.299 -0.237 1.00 98.19 158 ALA A N 1
ATOM 1211 C CA . ALA A 1 158 ? -0.666 2.800 1.120 1.00 98.19 158 ALA A CA 1
ATOM 1212 C C . ALA A 1 158 ? -1.455 4.124 1.143 1.00 98.19 158 ALA A C 1
ATOM 1214 O O . ALA A 1 158 ? -2.379 4.276 1.945 1.00 98.19 158 ALA A O 1
ATOM 1215 N N . LEU A 1 159 ? -1.116 5.062 0.251 1.00 98.19 159 LEU A N 1
ATOM 1216 C CA . LEU A 1 159 ? -1.798 6.356 0.126 1.00 98.19 159 LEU A CA 1
ATOM 1217 C C . LEU A 1 159 ? -3.231 6.195 -0.391 1.00 98.19 159 LEU A C 1
ATOM 1219 O O . LEU A 1 159 ? -4.157 6.765 0.181 1.00 98.19 159 LEU A O 1
ATOM 1223 N N . LEU A 1 160 ? -3.437 5.368 -1.419 1.00 98.12 160 LEU A N 1
ATOM 1224 C CA . LEU A 1 160 ? -4.767 5.105 -1.976 1.00 98.12 160 LEU A CA 1
ATOM 1225 C C . LEU A 1 160 ? -5.687 4.415 -0.963 1.00 98.12 160 LEU A C 1
ATOM 1227 O O . LEU A 1 160 ? -6.871 4.743 -0.877 1.00 98.12 160 LEU A O 1
ATOM 1231 N N . LEU A 1 161 ? -5.146 3.505 -0.146 1.00 97.06 161 LEU A N 1
ATOM 1232 C CA . LEU A 1 161 ? -5.888 2.885 0.949 1.00 97.06 161 LEU A CA 1
ATOM 1233 C C . LEU A 1 161 ? -6.358 3.933 1.966 1.00 97.06 161 LEU A C 1
ATOM 1235 O O . LEU A 1 161 ? -7.521 3.913 2.368 1.00 97.06 161 LEU A O 1
ATOM 1239 N N . LEU A 1 162 ? -5.480 4.850 2.377 1.00 97.25 162 LEU A N 1
ATOM 1240 C CA . LEU A 1 162 ? -5.828 5.919 3.315 1.00 97.25 162 LEU A CA 1
ATOM 1241 C C . LEU A 1 162 ? -6.859 6.885 2.729 1.00 97.25 162 LEU A C 1
ATOM 1243 O O . LEU A 1 162 ? -7.842 7.198 3.401 1.00 97.25 162 LEU A O 1
ATOM 1247 N N . HIS A 1 163 ? -6.678 7.285 1.471 1.00 96.25 163 HIS A N 1
ATOM 1248 C CA . HIS A 1 163 ? -7.621 8.127 0.743 1.00 96.25 163 HIS A CA 1
ATOM 1249 C C . HIS A 1 163 ? -9.022 7.498 0.705 1.00 96.25 163 HIS A C 1
ATOM 1251 O O . HIS A 1 163 ? -10.004 8.129 1.095 1.00 96.25 163 HIS A O 1
ATOM 1257 N N . ALA A 1 164 ? -9.115 6.214 0.344 1.00 94.94 164 ALA A N 1
ATOM 1258 C CA . ALA A 1 164 ? -10.381 5.485 0.332 1.00 94.94 164 ALA A CA 1
ATOM 1259 C C . ALA A 1 164 ? -11.023 5.392 1.727 1.00 94.94 164 ALA A C 1
ATOM 1261 O O . ALA A 1 164 ? -12.247 5.439 1.856 1.00 94.94 164 ALA A O 1
ATOM 1262 N N . LYS A 1 165 ? -10.217 5.266 2.790 1.00 93.12 165 LYS A N 1
ATOM 1263 C CA . LYS A 1 165 ? -10.730 5.229 4.167 1.00 93.12 165 LYS A CA 1
ATOM 1264 C C . LYS A 1 165 ? -11.234 6.581 4.650 1.00 93.12 165 LYS A C 1
ATOM 1266 O O . LYS A 1 165 ? -12.257 6.598 5.326 1.00 93.12 165 LYS A O 1
ATOM 1271 N N . VAL A 1 166 ? -10.582 7.683 4.286 1.00 92.44 166 VAL A N 1
ATOM 1272 C CA . VAL A 1 166 ? -11.114 9.025 4.562 1.00 92.44 166 VAL A CA 1
ATOM 1273 C C . VAL A 1 166 ? -12.429 9.237 3.826 1.00 92.44 166 VAL A C 1
ATOM 1275 O O . VAL A 1 166 ? -13.406 9.593 4.472 1.00 92.44 166 VAL A O 1
ATOM 1278 N N . ALA A 1 167 ? -12.494 8.923 2.528 1.00 91.50 167 ALA A N 1
ATOM 1279 C CA . ALA A 1 167 ? -13.727 9.053 1.753 1.00 91.50 167 ALA A CA 1
ATOM 1280 C C . ALA A 1 167 ? -14.895 8.285 2.397 1.00 91.50 167 ALA A C 1
ATOM 1282 O O . ALA A 1 167 ? -15.972 8.844 2.578 1.00 91.50 167 ALA A O 1
ATOM 1283 N N . ALA A 1 168 ? -14.658 7.039 2.826 1.00 89.75 168 ALA A N 1
ATOM 1284 C CA . ALA A 1 168 ? -15.669 6.235 3.511 1.00 89.75 168 ALA A CA 1
ATOM 1285 C C . ALA A 1 168 ? -16.140 6.863 4.836 1.00 89.75 168 ALA A C 1
ATOM 1287 O O . ALA A 1 168 ? -17.334 6.841 5.127 1.00 89.75 168 ALA A O 1
ATOM 1288 N N . VAL A 1 169 ? -15.223 7.431 5.630 1.00 88.31 169 VAL A N 1
ATOM 1289 C CA . VAL A 1 169 ? -15.561 8.109 6.894 1.00 88.31 169 VAL A CA 1
ATOM 1290 C C . VAL A 1 169 ? -16.338 9.401 6.644 1.00 88.31 169 VAL A C 1
ATOM 1292 O O . VAL A 1 169 ? -17.303 9.657 7.355 1.00 88.31 169 VAL A O 1
ATOM 1295 N N . SER A 1 170 ? -15.966 10.185 5.632 1.00 85.56 170 SER A N 1
ATOM 1296 C CA . SER A 1 170 ? -16.654 11.433 5.279 1.00 85.56 170 SER A CA 1
ATOM 1297 C C . SER A 1 170 ? -18.091 11.214 4.803 1.00 85.56 170 SER A C 1
ATOM 1299 O O . SER A 1 170 ? -18.928 12.094 4.967 1.00 85.56 170 SER A O 1
ATOM 1301 N N . THR A 1 171 ? -18.391 10.048 4.226 1.00 86.56 171 THR A N 1
ATOM 1302 C CA . THR A 1 171 ? -19.746 9.694 3.775 1.00 86.56 171 THR A CA 1
ATOM 1303 C C . THR A 1 171 ? -20.603 8.997 4.833 1.00 86.56 171 THR A C 1
ATOM 1305 O O . THR A 1 171 ? -21.781 8.754 4.583 1.00 86.56 171 THR A O 1
ATOM 1308 N N . ASP A 1 172 ? -20.037 8.632 5.986 1.00 82.62 172 ASP A N 1
ATOM 1309 C CA . ASP A 1 172 ? -20.745 7.881 7.025 1.00 82.62 172 ASP A CA 1
ATOM 1310 C C . ASP A 1 172 ? -21.481 8.841 7.983 1.00 82.62 172 ASP A C 1
ATOM 1312 O O . ASP A 1 172 ? -20.843 9.506 8.807 1.00 82.62 172 ASP A O 1
ATOM 1316 N N . PRO A 1 173 ? -22.827 8.905 7.938 1.00 73.75 173 PRO A N 1
ATOM 1317 C CA . PRO A 1 173 ? -23.603 9.842 8.749 1.00 73.75 173 PRO A CA 1
ATOM 1318 C C . PRO A 1 173 ? -23.510 9.553 10.253 1.00 73.75 173 PRO A C 1
ATOM 1320 O O . PRO A 1 173 ? -23.845 10.415 11.064 1.00 73.75 173 PRO A O 1
ATOM 1323 N N . THR A 1 174 ? -23.046 8.363 10.651 1.00 77.12 174 THR A N 1
ATOM 1324 C CA . THR A 1 174 ? -22.894 7.984 12.062 1.00 77.12 174 THR A CA 1
ATOM 1325 C C . THR A 1 174 ? -21.612 8.525 12.693 1.00 77.12 174 THR A C 1
ATOM 1327 O O . THR A 1 174 ? -21.466 8.502 13.914 1.00 77.12 174 THR A O 1
ATOM 1330 N N . LYS A 1 175 ? -20.675 9.031 11.881 1.00 71.19 175 LYS A N 1
ATOM 1331 C CA . LYS A 1 175 ? -19.333 9.416 12.328 1.00 71.19 175 LYS A CA 1
ATOM 1332 C C . LYS A 1 175 ? -19.227 10.865 12.809 1.00 71.19 175 LYS A C 1
ATOM 1334 O O . LYS A 1 175 ? -18.158 11.219 13.294 1.00 71.19 175 LYS A O 1
ATOM 1339 N N . GLY A 1 176 ? -20.285 11.677 12.743 1.00 71.81 176 GLY A N 1
ATOM 1340 C CA . GLY A 1 176 ? -20.262 13.089 13.164 1.00 71.81 176 GLY A CA 1
ATOM 1341 C C . GLY A 1 176 ? -19.422 13.987 12.243 1.00 71.81 176 GLY A C 1
ATOM 1342 O O . GLY A 1 176 ? -18.977 13.542 11.187 1.00 71.81 176 GLY A O 1
ATOM 1343 N N . ASN A 1 177 ? -19.192 15.251 12.629 1.00 74.81 177 ASN A N 1
ATOM 1344 C CA . ASN A 1 177 ? -18.414 16.184 11.803 1.00 74.81 177 ASN A CA 1
ATOM 1345 C C . ASN A 1 177 ? -16.972 15.669 11.605 1.00 74.81 177 ASN A C 1
ATOM 1347 O O . ASN A 1 177 ? -16.279 15.285 12.553 1.00 74.81 177 ASN A O 1
ATOM 1351 N N . VAL A 1 178 ? -16.539 15.602 10.349 1.00 80.12 178 VAL A N 1
ATOM 1352 C CA . VAL A 1 178 ? -15.229 15.075 9.942 1.00 80.12 178 VAL A CA 1
ATOM 1353 C C . VAL A 1 178 ? -14.257 16.210 9.603 1.00 80.12 178 VAL A C 1
ATOM 1355 O O . VAL A 1 178 ? -13.047 16.005 9.650 1.00 80.12 178 VAL A O 1
ATOM 1358 N N . GLU A 1 179 ? -14.771 17.412 9.322 1.00 76.50 179 GLU A N 1
ATOM 1359 C CA . GLU A 1 179 ? -13.988 18.550 8.819 1.00 76.50 179 GLU A CA 1
ATOM 1360 C C . GLU A 1 179 ? -12.952 19.064 9.833 1.00 76.50 179 GLU A C 1
ATOM 1362 O O . GLU A 1 179 ? -11.855 19.466 9.447 1.00 76.50 179 GLU A O 1
ATOM 1367 N N . ASP A 1 180 ? -13.242 18.960 11.132 1.00 82.81 180 ASP A N 1
ATOM 1368 C CA . ASP A 1 180 ? -12.351 19.431 12.201 1.00 82.81 180 ASP A CA 1
ATOM 1369 C C . ASP A 1 180 ? -11.449 18.330 12.790 1.00 82.81 180 ASP A C 1
ATOM 1371 O O . ASP A 1 180 ? -10.696 18.580 13.731 1.00 82.81 180 ASP A O 1
ATOM 1375 N N . ASP A 1 181 ? -11.495 17.098 12.267 1.00 87.00 181 ASP A N 1
ATOM 1376 C CA . ASP A 1 181 ? -10.713 15.985 12.812 1.00 87.00 181 ASP A CA 1
ATOM 1377 C C . ASP A 1 181 ? -9.231 16.092 12.397 1.00 87.00 181 ASP A C 1
ATOM 1379 O O . ASP A 1 181 ? -8.908 15.957 11.209 1.00 87.00 181 ASP A O 1
ATOM 1383 N N . PRO A 1 182 ? -8.289 16.284 13.346 1.00 88.69 182 PRO A N 1
ATOM 1384 C CA . PRO A 1 182 ? -6.878 16.468 13.017 1.00 88.69 182 PRO A CA 1
ATOM 1385 C C . PRO A 1 182 ? -6.266 15.268 12.290 1.00 88.69 182 PRO A C 1
ATOM 1387 O O . PRO A 1 182 ? -5.379 15.441 11.452 1.00 88.69 182 PRO A O 1
ATOM 1390 N N . LEU A 1 183 ? -6.731 14.046 12.587 1.00 90.06 183 LEU A N 1
ATOM 1391 C CA . LEU A 1 183 ? -6.243 12.844 11.919 1.00 90.06 183 LEU A CA 1
ATOM 1392 C C . LEU A 1 183 ? -6.726 12.807 10.470 1.00 90.06 183 LEU A C 1
ATOM 1394 O O . LEU A 1 183 ? -5.941 12.487 9.578 1.00 90.06 183 LEU A O 1
ATOM 1398 N N . VAL A 1 184 ? -7.992 13.150 10.229 1.00 91.69 184 VAL A N 1
ATOM 1399 C CA . VAL A 1 184 ? -8.550 13.184 8.871 1.00 91.69 184 VAL A CA 1
ATOM 1400 C C . VAL A 1 184 ? -7.849 14.248 8.038 1.00 91.69 184 VAL A C 1
ATOM 1402 O O . VAL A 1 184 ? -7.362 13.939 6.952 1.00 91.69 184 VAL A O 1
ATOM 1405 N N . ASN A 1 185 ? -7.692 15.456 8.578 1.00 92.06 185 ASN A N 1
ATOM 1406 C CA . ASN A 1 185 ? -6.992 16.548 7.905 1.00 92.06 185 ASN A CA 1
ATOM 1407 C C . ASN A 1 185 ? -5.532 16.195 7.590 1.00 92.06 185 ASN A C 1
ATOM 1409 O O . ASN A 1 185 ? -5.056 16.440 6.479 1.00 92.06 185 ASN A O 1
ATOM 1413 N N . ALA A 1 186 ? -4.836 15.533 8.521 1.00 92.50 186 ALA A N 1
ATOM 1414 C CA . ALA A 1 186 ? -3.487 15.037 8.273 1.00 92.50 186 ALA A CA 1
ATOM 1415 C C . ALA A 1 186 ? -3.447 14.025 7.117 1.00 92.50 186 ALA A C 1
ATOM 1417 O O . ALA A 1 186 ? -2.532 14.082 6.298 1.00 92.50 186 ALA A O 1
ATOM 1418 N N . VAL A 1 187 ? -4.428 13.120 7.022 1.00 94.81 187 VAL A N 1
ATOM 1419 C CA . VAL A 1 187 ? -4.506 12.132 5.935 1.00 94.81 187 VAL A CA 1
ATOM 1420 C C . VAL A 1 187 ? -4.869 12.779 4.600 1.00 94.81 187 VAL A C 1
ATOM 1422 O O . VAL A 1 187 ? -4.247 12.429 3.598 1.00 94.81 187 VAL A O 1
ATOM 1425 N N . ILE A 1 188 ? -5.799 13.739 4.575 1.00 94.69 188 ILE A N 1
ATOM 1426 C CA . ILE A 1 188 ? -6.149 14.516 3.373 1.00 94.69 188 ILE A CA 1
ATOM 1427 C C . ILE A 1 188 ? -4.906 15.214 2.820 1.00 94.69 188 ILE A C 1
ATOM 1429 O O . ILE A 1 188 ? -4.609 15.106 1.633 1.00 94.69 188 ILE A O 1
ATOM 1433 N N . GLN A 1 189 ? -4.126 15.872 3.681 1.00 94.75 189 GLN A N 1
ATOM 1434 C CA . GLN A 1 189 ? -2.883 16.517 3.265 1.00 94.75 189 GLN A CA 1
ATOM 1435 C C . GLN A 1 189 ? -1.869 15.499 2.716 1.00 94.75 189 GLN A C 1
ATOM 1437 O O . GLN A 1 189 ? -1.228 15.736 1.689 1.00 94.75 189 GLN A O 1
ATOM 1442 N N . LEU A 1 190 ? -1.717 14.355 3.391 1.00 95.00 190 LEU A N 1
ATOM 1443 C CA . LEU A 1 190 ? -0.788 13.297 2.986 1.00 95.00 190 LEU A CA 1
ATOM 1444 C C . LEU A 1 190 ? -1.163 12.715 1.618 1.00 95.00 190 LEU A C 1
ATOM 1446 O O . LEU A 1 190 ? -0.288 12.538 0.774 1.00 95.00 190 LEU A O 1
ATOM 1450 N N . CYS A 1 191 ? -2.459 12.509 1.387 1.00 96.12 191 CYS A N 1
ATOM 1451 C CA . CYS A 1 191 ? -3.029 11.923 0.176 1.00 96.12 191 CYS A CA 1
ATOM 1452 C C . CYS A 1 191 ? -3.517 12.974 -0.831 1.00 96.12 191 CYS A C 1
ATOM 1454 O O . CYS A 1 191 ? -4.373 12.661 -1.653 1.00 96.12 191 CYS A O 1
ATOM 1456 N N . SER A 1 192 ? -3.015 14.213 -0.762 1.00 95.88 192 SER A N 1
ATOM 1457 C CA . SER A 1 192 ? -3.413 15.260 -1.708 1.00 95.88 192 SER A CA 1
ATOM 1458 C C . SER A 1 192 ? -3.166 14.823 -3.156 1.00 95.88 192 SER A C 1
ATOM 1460 O O . SER A 1 192 ? -2.191 14.115 -3.430 1.00 95.88 192 SER A O 1
ATOM 1462 N N . GLU A 1 193 ? -4.009 15.284 -4.085 1.00 95.50 193 GLU A N 1
ATOM 1463 C CA . GLU A 1 193 ? -3.870 14.990 -5.521 1.00 95.50 193 GLU A CA 1
ATOM 1464 C C . GLU A 1 193 ? -2.450 15.274 -6.005 1.00 95.50 193 GLU A C 1
ATOM 1466 O O . GLU A 1 193 ? -1.816 14.414 -6.604 1.00 95.50 193 GLU A O 1
ATOM 1471 N N . ARG A 1 194 ? -1.878 16.415 -5.599 1.00 95.81 194 ARG A N 1
ATOM 1472 C CA . ARG A 1 194 ? -0.488 16.772 -5.900 1.00 95.81 194 ARG A CA 1
ATOM 1473 C C . ARG A 1 194 ? 0.506 15.677 -5.503 1.00 95.81 194 ARG A C 1
ATOM 1475 O O . ARG A 1 194 ? 1.439 15.411 -6.259 1.00 95.81 194 ARG A O 1
ATOM 1482 N N . HIS A 1 195 ? 0.373 15.086 -4.317 1.00 95.50 195 HIS A N 1
ATOM 1483 C CA . HIS A 1 195 ? 1.295 14.048 -3.851 1.00 95.50 195 HIS A CA 1
ATOM 1484 C C . HIS A 1 195 ? 1.121 12.737 -4.615 1.00 95.50 195 HIS A C 1
ATOM 1486 O O . HIS A 1 195 ? 2.120 12.135 -5.012 1.00 95.50 195 HIS A O 1
ATOM 1492 N N . ILE A 1 196 ? -0.127 12.317 -4.833 1.00 96.62 196 ILE A N 1
ATOM 1493 C CA . ILE A 1 196 ? -0.448 11.105 -5.593 1.00 96.62 196 ILE A CA 1
ATOM 1494 C C . ILE A 1 196 ? 0.044 11.257 -7.034 1.00 96.62 196 ILE A C 1
ATOM 1496 O O . ILE A 1 196 ? 0.792 10.405 -7.511 1.00 96.62 196 ILE A O 1
ATOM 1500 N N . ASP A 1 197 ? -0.278 12.374 -7.684 1.00 96.56 197 ASP A N 1
ATOM 1501 C CA . ASP A 1 197 ? 0.169 12.691 -9.036 1.00 96.56 197 ASP A CA 1
ATOM 1502 C C . ASP A 1 197 ? 1.688 12.713 -9.126 1.00 96.56 197 ASP A C 1
ATOM 1504 O O . ASP A 1 197 ? 2.243 12.093 -10.028 1.00 96.56 197 ASP A O 1
ATOM 1508 N N . SER A 1 198 ? 2.378 13.377 -8.192 1.00 94.75 198 SER A N 1
ATOM 1509 C CA . SER A 1 198 ? 3.847 13.421 -8.206 1.00 94.75 198 SER A CA 1
ATOM 1510 C C . SER A 1 198 ? 4.448 12.015 -8.137 1.00 94.75 198 SER A C 1
ATOM 1512 O O . SER A 1 198 ? 5.375 11.704 -8.883 1.00 94.75 198 SER A O 1
ATOM 1514 N N . LEU A 1 199 ? 3.898 11.146 -7.282 1.00 95.06 199 LEU A N 1
ATOM 1515 C CA . LEU A 1 199 ? 4.369 9.771 -7.132 1.00 95.06 199 LEU A CA 1
ATOM 1516 C C . LEU A 1 199 ? 4.082 8.926 -8.383 1.00 95.06 199 LEU A C 1
ATOM 1518 O O . LEU A 1 199 ? 4.953 8.187 -8.839 1.00 95.06 199 LEU A O 1
ATOM 1522 N N . VAL A 1 200 ? 2.887 9.051 -8.965 1.00 95.94 200 VAL A N 1
ATOM 1523 C CA . VAL A 1 200 ? 2.502 8.344 -10.198 1.00 95.94 200 VAL A CA 1
ATOM 1524 C C . VAL A 1 200 ? 3.372 8.785 -11.375 1.00 95.94 200 VAL A C 1
ATOM 1526 O O . VAL A 1 200 ? 3.898 7.941 -12.103 1.00 95.94 200 VAL A O 1
ATOM 1529 N N . HIS A 1 201 ? 3.576 10.093 -11.544 1.00 94.50 201 HIS A N 1
ATOM 1530 C CA . HIS A 1 201 ? 4.435 10.633 -12.595 1.00 94.50 201 HIS A CA 1
ATOM 1531 C C . HIS A 1 201 ? 5.878 10.147 -12.448 1.00 94.50 201 HIS A C 1
ATOM 1533 O O . HIS A 1 201 ? 6.495 9.787 -13.452 1.00 94.50 201 HIS A O 1
ATOM 1539 N N . ASP A 1 202 ? 6.405 10.080 -11.224 1.00 92.31 202 ASP A N 1
ATOM 1540 C CA . ASP A 1 202 ? 7.743 9.548 -10.963 1.00 92.31 202 ASP A CA 1
ATOM 1541 C C . ASP A 1 202 ? 7.849 8.053 -11.330 1.00 92.31 202 ASP A C 1
ATOM 1543 O O . ASP A 1 202 ? 8.765 7.666 -12.061 1.00 92.31 202 ASP A O 1
ATOM 1547 N N . ILE A 1 203 ? 6.871 7.221 -10.942 1.00 93.31 203 ILE A N 1
ATOM 1548 C CA . ILE A 1 203 ? 6.814 5.794 -11.323 1.00 93.31 203 ILE A CA 1
ATOM 1549 C C . ILE A 1 203 ? 6.804 5.630 -12.852 1.00 93.31 203 ILE A C 1
ATOM 1551 O O . ILE A 1 203 ? 7.588 4.845 -13.397 1.00 93.31 203 ILE A O 1
ATOM 1555 N N . ILE A 1 204 ? 5.951 6.385 -13.555 1.00 93.88 204 ILE A N 1
ATOM 1556 C CA . ILE A 1 204 ? 5.833 6.340 -15.021 1.00 93.88 204 ILE A CA 1
ATOM 1557 C C . ILE A 1 204 ? 7.126 6.818 -15.687 1.00 93.88 204 ILE A C 1
ATOM 1559 O O . ILE A 1 204 ? 7.607 6.181 -16.625 1.00 93.88 204 ILE A O 1
ATOM 1563 N N . SER A 1 205 ? 7.702 7.927 -15.220 1.00 92.56 205 SER A N 1
ATOM 1564 C CA . SER A 1 205 ? 8.945 8.488 -15.760 1.00 92.56 205 SER A CA 1
ATOM 1565 C C . SER A 1 205 ? 10.091 7.476 -15.673 1.00 92.56 205 SER A C 1
ATOM 1567 O O . SER A 1 205 ? 10.778 7.209 -16.665 1.00 92.56 205 SER A O 1
ATOM 1569 N N . ARG A 1 206 ? 10.231 6.815 -14.519 1.00 91.19 206 ARG A N 1
ATOM 1570 C CA . ARG A 1 206 ? 11.213 5.743 -14.309 1.00 91.19 206 ARG A CA 1
ATOM 1571 C C . ARG A 1 206 ? 10.954 4.540 -15.210 1.00 91.19 206 ARG A C 1
ATOM 1573 O O . ARG A 1 206 ? 11.912 4.006 -15.765 1.00 91.19 206 ARG A O 1
ATOM 1580 N N . GLY A 1 207 ? 9.687 4.176 -15.410 1.00 91.88 207 GLY A N 1
ATOM 1581 C CA . GLY A 1 207 ? 9.280 3.107 -16.323 1.00 91.88 207 GLY A CA 1
ATOM 1582 C C . GLY A 1 207 ? 9.649 3.389 -17.780 1.00 91.88 207 GLY A C 1
ATOM 1583 O O . GLY A 1 207 ? 10.167 2.518 -18.477 1.00 91.88 207 GLY A O 1
ATOM 1584 N N . LYS A 1 208 ? 9.458 4.630 -18.245 1.00 92.62 208 LYS A N 1
ATOM 1585 C CA . LYS A 1 208 ? 9.882 5.064 -19.589 1.00 92.62 208 LYS A CA 1
ATOM 1586 C C . LYS A 1 208 ? 11.400 4.999 -19.739 1.00 92.62 208 LYS A C 1
ATOM 1588 O O . LYS A 1 208 ? 11.904 4.479 -20.732 1.00 92.62 208 LYS A O 1
ATOM 1593 N N . ALA A 1 209 ? 12.134 5.491 -18.740 1.00 90.75 209 ALA A N 1
ATOM 1594 C CA . ALA A 1 209 ? 13.592 5.422 -18.736 1.00 90.75 209 ALA A CA 1
ATOM 1595 C C . ALA A 1 209 ? 14.095 3.966 -18.737 1.00 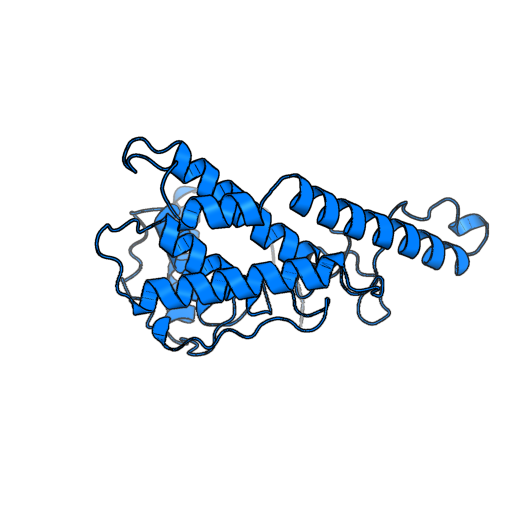90.75 209 ALA A C 1
ATOM 1597 O O . ALA A 1 209 ? 15.085 3.647 -19.398 1.00 90.75 209 ALA A O 1
ATOM 1598 N N . GLY A 1 210 ? 13.401 3.070 -18.030 1.00 89.88 210 GLY A N 1
ATOM 1599 C CA . GLY A 1 210 ? 13.701 1.642 -18.020 1.00 89.88 210 GLY A CA 1
ATOM 1600 C C . GLY A 1 210 ? 13.443 0.952 -19.347 1.00 89.88 210 GLY A C 1
ATOM 1601 O O . GLY A 1 210 ? 14.290 0.190 -19.823 1.00 89.88 210 GLY A O 1
ATOM 1602 N N . ALA A 1 211 ? 12.333 1.290 -20.006 1.00 90.19 211 ALA A N 1
ATOM 1603 C CA . ALA A 1 211 ? 12.016 0.800 -21.346 1.00 90.19 211 ALA A CA 1
ATOM 1604 C C . ALA A 1 211 ? 13.080 1.232 -22.360 1.00 90.19 211 ALA A C 1
ATOM 1606 O O . ALA A 1 211 ? 13.593 0.407 -23.115 1.00 90.19 211 ALA A O 1
ATOM 1607 N N . GLN A 1 212 ? 13.497 2.501 -22.311 1.00 90.00 212 GLN A N 1
ATOM 1608 C CA . GLN A 1 212 ? 14.582 3.009 -23.149 1.00 90.00 212 GLN A CA 1
ATOM 1609 C C . GLN A 1 212 ? 15.881 2.235 -22.911 1.00 90.00 212 GLN A C 1
ATOM 1611 O O . GLN A 1 212 ? 16.488 1.752 -23.866 1.00 90.00 212 GLN A O 1
ATOM 1616 N N . ARG A 1 213 ? 16.305 2.051 -21.654 1.00 89.06 213 ARG A N 1
ATOM 1617 C CA . ARG A 1 213 ? 17.502 1.252 -21.331 1.00 89.06 213 ARG A CA 1
ATOM 1618 C C . ARG A 1 213 ? 17.389 -0.192 -21.809 1.00 89.06 213 ARG A C 1
ATOM 1620 O O . ARG A 1 213 ? 18.385 -0.774 -22.232 1.00 89.06 213 ARG A O 1
ATOM 1627 N N . TYR A 1 214 ? 16.203 -0.785 -21.735 1.00 88.19 214 TYR A N 1
ATOM 1628 C CA . TYR A 1 214 ? 15.975 -2.135 -22.231 1.00 88.19 214 TYR A CA 1
ATOM 1629 C C . TYR A 1 214 ? 16.148 -2.210 -23.752 1.00 88.19 214 TYR A C 1
ATOM 1631 O O . TYR A 1 214 ? 16.954 -3.017 -24.209 1.00 88.19 214 TYR A O 1
ATOM 1639 N N . ALA A 1 215 ? 15.522 -1.301 -24.506 1.00 89.50 215 ALA A N 1
ATOM 1640 C CA . ALA A 1 215 ? 15.617 -1.239 -25.967 1.00 89.50 215 ALA A CA 1
ATOM 1641 C C . ALA A 1 215 ? 17.061 -1.112 -26.489 1.00 89.50 215 ALA A C 1
ATOM 1643 O O . ALA A 1 215 ? 17.401 -1.677 -27.529 1.00 89.50 215 ALA A O 1
ATOM 1644 N N . HIS A 1 216 ? 17.944 -0.414 -25.764 1.00 88.25 216 HIS A N 1
ATOM 1645 C CA . HIS A 1 216 ? 19.358 -0.286 -26.151 1.00 88.25 216 HIS A CA 1
ATOM 1646 C C . HIS A 1 216 ? 20.103 -1.628 -26.176 1.00 88.25 216 HIS A C 1
ATOM 1648 O O . HIS A 1 216 ? 21.070 -1.766 -26.923 1.00 88.25 216 HIS A O 1
ATOM 1654 N N . ASN A 1 217 ? 19.645 -2.612 -25.399 1.00 85.56 217 ASN A N 1
ATOM 1655 C CA . ASN A 1 217 ? 20.243 -3.945 -25.328 1.00 85.56 217 ASN A CA 1
ATOM 1656 C C . ASN A 1 217 ? 19.621 -4.941 -26.323 1.00 85.56 217 ASN A C 1
ATOM 1658 O O . ASN A 1 217 ? 20.011 -6.105 -26.330 1.00 85.56 217 ASN A O 1
ATOM 1662 N N . LEU A 1 218 ? 18.657 -4.500 -27.137 1.00 88.25 218 LEU A N 1
ATOM 1663 C CA . LEU A 1 218 ? 17.944 -5.325 -28.109 1.00 88.25 218 LEU A CA 1
ATOM 1664 C C . LEU A 1 218 ? 18.447 -5.086 -29.537 1.00 88.25 218 LEU A C 1
ATOM 1666 O O . LEU A 1 218 ? 18.924 -3.991 -29.878 1.00 88.25 218 LEU A O 1
ATOM 1670 N N . SER A 1 219 ? 18.305 -6.110 -30.384 1.00 87.56 219 SER A N 1
ATOM 1671 C CA . SER A 1 219 ? 18.548 -5.991 -31.823 1.00 87.56 219 SER A CA 1
ATOM 1672 C C . SER A 1 219 ? 17.530 -5.051 -32.484 1.00 87.56 219 SER A C 1
ATOM 1674 O O . SER A 1 219 ? 16.483 -4.744 -31.917 1.00 87.56 219 SER A O 1
ATOM 1676 N N . ALA A 1 220 ? 17.812 -4.588 -33.705 1.00 83.44 220 ALA A N 1
ATOM 1677 C CA . ALA A 1 220 ? 16.919 -3.667 -34.414 1.00 83.44 220 ALA A CA 1
ATOM 1678 C C . ALA A 1 220 ? 15.496 -4.230 -34.601 1.00 83.44 220 ALA A C 1
ATOM 1680 O O . ALA A 1 220 ? 14.540 -3.481 -34.459 1.00 83.44 220 ALA A O 1
ATOM 1681 N N . GLN A 1 221 ? 15.358 -5.539 -34.847 1.00 81.56 221 GLN A N 1
ATOM 1682 C CA . GLN A 1 221 ? 14.054 -6.201 -34.998 1.00 81.56 221 GLN A CA 1
ATOM 1683 C C . GLN A 1 221 ? 13.283 -6.319 -33.674 1.00 81.56 221 GLN A C 1
ATOM 1685 O O . GLN A 1 221 ? 12.058 -6.318 -33.670 1.00 81.56 221 GLN A O 1
ATOM 1690 N N . GLU A 1 222 ? 13.986 -6.407 -32.545 1.00 84.19 222 GLU A N 1
ATOM 1691 C CA . GLU A 1 222 ? 13.379 -6.560 -31.217 1.00 84.19 222 GLU A CA 1
ATOM 1692 C C . GLU A 1 222 ? 13.034 -5.213 -30.563 1.00 84.19 222 GLU A C 1
ATOM 1694 O O . GLU A 1 222 ? 12.228 -5.159 -29.637 1.00 84.19 222 GLU A O 1
ATOM 1699 N N . ARG A 1 223 ? 13.613 -4.103 -31.038 1.00 83.12 223 ARG A N 1
ATOM 1700 C CA . ARG A 1 223 ? 13.304 -2.764 -30.510 1.00 83.12 223 ARG A CA 1
ATOM 1701 C C . ARG A 1 223 ? 11.855 -2.366 -30.752 1.00 83.12 223 ARG A C 1
ATOM 1703 O O . ARG A 1 223 ? 11.247 -1.794 -29.848 1.00 83.12 223 ARG A O 1
ATOM 1710 N N . ASP A 1 224 ? 11.301 -2.727 -31.905 1.00 79.75 224 ASP A N 1
ATOM 1711 C CA . ASP A 1 224 ? 9.938 -2.362 -32.309 1.00 79.75 224 ASP A CA 1
ATOM 1712 C C . ASP A 1 224 ? 8.849 -3.034 -31.454 1.00 79.75 224 ASP A C 1
ATOM 1714 O O . ASP A 1 224 ? 7.718 -2.557 -31.411 1.00 79.75 224 ASP A O 1
ATOM 1718 N N . ILE A 1 225 ? 9.192 -4.103 -30.727 1.00 84.50 225 ILE A N 1
ATOM 1719 C CA . ILE A 1 225 ? 8.286 -4.816 -29.811 1.00 84.50 225 ILE A CA 1
ATOM 1720 C C . ILE A 1 225 ? 8.547 -4.486 -28.332 1.00 84.50 225 ILE A C 1
ATOM 1722 O O . ILE A 1 225 ? 7.982 -5.125 -27.443 1.00 84.50 225 ILE A O 1
ATOM 1726 N N . THR A 1 226 ? 9.405 -3.502 -28.040 1.00 84.69 226 THR A N 1
ATOM 1727 C CA . THR A 1 226 ? 9.708 -3.115 -26.655 1.00 84.69 226 THR A CA 1
ATOM 1728 C C . THR A 1 226 ? 8.476 -2.478 -26.007 1.00 84.69 226 THR A C 1
ATOM 1730 O O . THR A 1 226 ? 7.897 -1.557 -26.588 1.00 84.69 226 THR A O 1
ATOM 1733 N N . PRO A 1 227 ? 8.080 -2.885 -24.787 1.00 89.50 227 PRO A N 1
ATOM 1734 C CA . PRO A 1 227 ? 6.963 -2.244 -24.109 1.00 89.50 227 PRO A CA 1
ATOM 1735 C C . PRO A 1 227 ? 7.285 -0.776 -23.779 1.00 89.50 227 PRO A C 1
ATOM 1737 O O . PRO A 1 227 ? 8.439 -0.438 -23.501 1.00 89.50 227 PRO A O 1
ATOM 1740 N N . PRO A 1 228 ? 6.272 0.109 -23.748 1.00 90.88 228 PRO A N 1
ATOM 1741 C CA . PRO A 1 228 ? 6.471 1.541 -23.510 1.00 90.88 228 PRO A CA 1
ATOM 1742 C C . PRO A 1 228 ? 6.945 1.867 -22.086 1.00 90.88 228 PRO A C 1
ATOM 1744 O O . PRO A 1 228 ? 7.459 2.960 -21.843 1.00 90.88 228 PRO A O 1
ATOM 1747 N N . LEU A 1 229 ? 6.762 0.936 -21.146 1.00 91.19 229 LEU A N 1
ATOM 1748 C CA . LEU A 1 229 ? 7.197 1.026 -19.758 1.00 91.19 229 LEU A CA 1
ATOM 1749 C C . LEU A 1 229 ? 7.882 -0.283 -19.364 1.00 91.19 229 LEU A C 1
ATOM 1751 O O . LEU A 1 229 ? 7.407 -1.365 -19.706 1.00 91.19 229 LEU A O 1
ATOM 1755 N N . MET A 1 230 ? 8.989 -0.180 -18.637 1.00 89.06 230 MET A N 1
ATOM 1756 C CA . MET A 1 230 ? 9.716 -1.321 -18.094 1.00 89.06 230 MET A CA 1
ATOM 1757 C C . MET A 1 230 ? 10.348 -0.924 -16.766 1.00 89.06 230 MET A C 1
ATOM 1759 O O . MET A 1 230 ? 10.875 0.181 -16.641 1.00 89.06 230 MET A O 1
ATOM 1763 N N . TRP A 1 231 ? 10.311 -1.844 -15.808 1.00 89.56 231 TRP A N 1
ATOM 1764 C CA . TRP A 1 231 ? 11.013 -1.716 -14.539 1.00 89.56 231 TRP A CA 1
ATOM 1765 C C . TRP A 1 231 ? 11.906 -2.934 -14.313 1.00 89.56 231 TRP A C 1
ATOM 1767 O O . TRP A 1 231 ? 11.615 -4.046 -14.769 1.00 89.56 231 TRP A O 1
ATOM 1777 N N . SER A 1 232 ? 12.991 -2.733 -13.578 1.00 86.62 232 SER A N 1
ATOM 1778 C CA . SER A 1 232 ? 13.856 -3.794 -13.090 1.00 86.62 232 SER A CA 1
ATOM 1779 C C . SER A 1 232 ? 13.760 -3.898 -11.575 1.00 86.62 232 SER A C 1
ATOM 1781 O O . SER A 1 232 ? 13.265 -3.004 -10.907 1.00 86.62 232 SER A O 1
ATOM 1783 N N . TRP A 1 233 ? 14.232 -5.001 -11.017 1.00 84.62 233 TRP A N 1
ATOM 1784 C CA . TRP A 1 233 ? 14.450 -5.190 -9.589 1.00 84.62 233 TRP A CA 1
ATOM 1785 C C . TRP A 1 233 ? 15.604 -6.187 -9.442 1.00 84.62 233 TRP A C 1
ATOM 1787 O O . TRP A 1 233 ? 15.644 -7.192 -10.152 1.00 84.62 233 TRP A O 1
ATOM 1797 N N . HIS A 1 234 ? 16.602 -5.902 -8.602 1.00 84.25 234 HIS A N 1
ATOM 1798 C CA . HIS A 1 234 ? 17.834 -6.709 -8.501 1.00 84.25 234 HIS A CA 1
ATOM 1799 C C . HIS A 1 234 ? 18.446 -7.104 -9.865 1.00 84.25 234 HIS A C 1
ATOM 1801 O O . HIS A 1 234 ? 18.764 -8.273 -10.103 1.00 84.25 234 HIS A O 1
ATOM 1807 N N . GLY A 1 235 ? 18.559 -6.149 -10.796 1.00 80.88 235 GLY A N 1
ATOM 1808 C CA . GLY A 1 235 ? 19.108 -6.381 -12.136 1.00 80.88 235 GLY A CA 1
ATOM 1809 C C . GLY A 1 235 ? 18.266 -7.272 -13.061 1.00 80.88 235 GLY A C 1
ATOM 1810 O O . GLY A 1 235 ? 18.713 -7.596 -14.161 1.00 80.88 235 GLY A O 1
ATOM 1811 N N . LYS A 1 236 ? 17.059 -7.680 -12.653 1.00 83.38 236 LYS A N 1
ATOM 1812 C CA . LYS A 1 236 ? 16.141 -8.514 -13.445 1.00 83.38 236 LYS A CA 1
ATOM 1813 C C . LYS A 1 236 ? 14.874 -7.745 -13.798 1.00 83.38 236 LYS A C 1
ATOM 1815 O O . LYS A 1 236 ? 14.446 -6.882 -13.045 1.00 83.38 236 LYS A O 1
ATOM 1820 N N . ARG A 1 237 ? 14.256 -8.077 -14.931 1.00 81.69 237 ARG A N 1
ATOM 1821 C CA . ARG A 1 237 ? 12.964 -7.524 -15.366 1.00 81.69 237 ARG A CA 1
ATOM 1822 C C . ARG A 1 237 ? 11.880 -8.543 -15.053 1.00 81.69 237 ARG A C 1
ATOM 1824 O O . ARG A 1 237 ? 11.908 -9.643 -15.600 1.00 81.69 237 ARG A O 1
ATOM 1831 N N . TYR A 1 238 ? 10.987 -8.212 -14.129 1.00 76.25 238 TYR A N 1
ATOM 1832 C CA . TYR A 1 238 ? 9.920 -9.114 -13.705 1.00 76.25 238 TYR A CA 1
ATOM 1833 C C . TYR A 1 238 ? 8.618 -8.771 -14.427 1.00 76.25 238 TYR A C 1
ATOM 1835 O O . TYR A 1 238 ? 8.291 -7.604 -14.622 1.00 76.25 238 TYR A O 1
ATOM 1843 N N . LEU A 1 239 ? 7.850 -9.801 -14.782 1.00 78.06 239 LEU A N 1
ATOM 1844 C CA . LEU A 1 239 ? 6.499 -9.656 -15.339 1.00 78.06 239 LEU A CA 1
ATOM 1845 C C . LEU A 1 239 ? 5.403 -9.863 -14.282 1.00 78.06 239 LEU A C 1
ATOM 1847 O O . LEU A 1 239 ? 4.270 -9.455 -14.487 1.00 78.06 239 LEU A O 1
ATOM 1851 N N . GLY A 1 240 ? 5.730 -10.477 -13.141 1.00 70.94 240 GLY A N 1
ATOM 1852 C CA . GLY A 1 240 ? 4.754 -10.779 -12.090 1.00 70.94 240 GLY A CA 1
ATOM 1853 C C . GLY A 1 240 ? 4.388 -9.569 -11.228 1.00 70.94 240 GLY A C 1
ATOM 1854 O O . GLY A 1 240 ? 5.224 -8.704 -10.990 1.00 70.94 240 GLY A O 1
ATOM 1855 N N . ALA A 1 241 ? 3.171 -9.567 -10.680 1.00 72.69 241 ALA A N 1
ATOM 1856 C CA . ALA A 1 241 ? 2.594 -8.447 -9.928 1.00 72.69 241 ALA A CA 1
ATOM 1857 C C . ALA A 1 241 ? 3.377 -8.008 -8.669 1.00 72.69 241 ALA A C 1
ATOM 1859 O O . ALA A 1 241 ? 3.250 -6.869 -8.234 1.00 72.69 241 ALA A O 1
ATOM 1860 N N . ALA A 1 242 ? 4.183 -8.888 -8.062 1.00 67.62 242 ALA A N 1
ATOM 1861 C CA . ALA A 1 242 ? 4.942 -8.542 -6.855 1.00 67.62 242 ALA A CA 1
ATOM 1862 C C . ALA A 1 242 ? 6.135 -7.612 -7.145 1.00 67.62 242 ALA A C 1
ATOM 1864 O O . ALA A 1 242 ? 6.362 -6.646 -6.422 1.00 67.62 242 ALA A O 1
ATOM 1865 N N . HIS A 1 243 ? 6.885 -7.900 -8.212 1.00 65.44 243 HIS A N 1
ATOM 1866 C CA . HIS A 1 243 ? 8.173 -7.259 -8.510 1.00 65.44 243 HIS A CA 1
ATOM 1867 C C . HIS A 1 243 ? 8.237 -6.610 -9.899 1.00 65.44 243 HIS A C 1
ATOM 1869 O O . HIS A 1 243 ? 9.297 -6.151 -10.318 1.00 65.44 243 HIS A O 1
ATOM 1875 N N . GLY A 1 244 ? 7.134 -6.642 -10.642 1.00 61.66 244 GLY A N 1
ATOM 1876 C CA . GLY A 1 244 ? 7.110 -6.447 -12.083 1.00 61.66 244 GLY A CA 1
ATOM 1877 C C . GLY A 1 244 ? 5.826 -5.809 -12.597 1.00 61.66 244 GLY A C 1
ATOM 1878 O O . GLY A 1 244 ? 5.110 -5.153 -11.851 1.00 61.66 244 GLY A O 1
ATOM 1879 N N . PHE A 1 245 ? 5.569 -6.003 -13.891 1.00 57.09 245 PHE A N 1
ATOM 1880 C CA . PHE A 1 245 ? 4.495 -5.339 -14.638 1.00 57.09 245 PHE A CA 1
ATOM 1881 C C . PHE A 1 245 ? 3.071 -5.729 -14.193 1.00 57.09 245 PHE A C 1
ATOM 1883 O O . PHE A 1 245 ? 2.256 -4.842 -13.968 1.00 57.09 245 PHE A O 1
ATOM 1890 N N . GLY A 1 246 ? 2.797 -7.028 -14.024 1.00 52.56 246 GLY A N 1
ATOM 1891 C CA . GLY A 1 246 ? 1.465 -7.573 -13.746 1.00 52.56 246 GLY A CA 1
ATOM 1892 C C . GLY A 1 246 ? 0.532 -7.503 -14.963 1.00 52.56 246 GLY A C 1
ATOM 1893 O O . GLY A 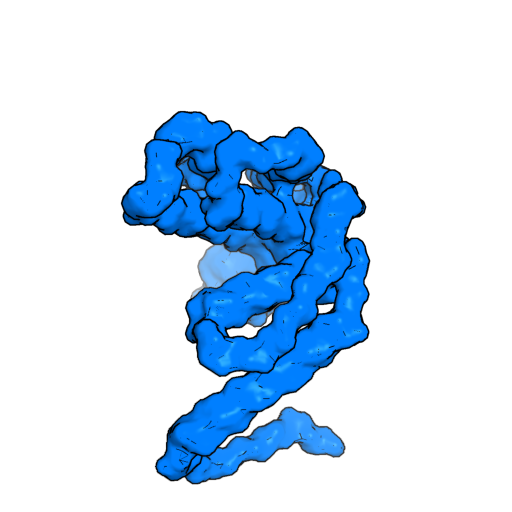1 246 ? -0.079 -6.466 -15.194 1.00 52.56 246 GLY A O 1
ATOM 1894 N N . GLU A 1 247 ? 0.436 -8.598 -15.728 1.00 35.72 247 GLU A N 1
ATOM 1895 C CA . GLU A 1 247 ? -0.669 -8.844 -16.684 1.00 35.72 247 GLU A CA 1
ATOM 1896 C C . GLU A 1 247 ? -1.944 -9.307 -15.968 1.00 35.72 247 GLU A C 1
ATOM 1898 O O . GLU A 1 247 ? -1.821 -10.095 -14.996 1.00 35.72 247 GLU A O 1
#

InterPro domains:
  IPR007822 Lanthionine synthetase C-like [PF05147] (125-244)
  IPR012341 Six-hairpin glycosidase-like superfamily [G3DSA:1.50.10.10] (8-246)

Foldseek 3Di:
DDPDDDDDPDDDPDPVVVVVVVLVVLLVVLVVDLVPAAQADFCANHNVVNVVSVVVVVVPDPPNPNPPPPSPRPLLPDDADADPAQQAQALGGHSLVVLLVLLLVCLVVVDPDDPPSSVVSNVVSLVSLVSNLCNLLVDPDALQAPFHRGHLVRSLVSLVVLVVSLVVSCPDPVNPDPPPDPSSVSSCVSNPPVSSVSSVVSNLVNQQVQLVVVLVVDDPVCNVVGDNGWGAHPNHTDPPRGRHDHD

pLDDT: mean 83.9, std 13.0, range [35.72, 98.19]

Organism: NCBI:txid98765